Protein AF-0000000086681750 (afdb_homodimer)

InterPro domains:
  IPR045732 Protein of unknown function DUF6086 [PF19564] (15-152)

Foldseek 3Di:
DPPPPPDDDPPPPVFWAFEAAVVGTQFIHGNVVVVVLVVLLVVCCVVQVADCQWDDDDPRYTHGPLVRNLVSLLSLLLVQQQALAPVSNVSSQLSSLQSCSSNVSVVHDRVSLVDDHHHDPVRWDQDPVGTHHGHDSVVSPVSSVVVNVVTDD/DPPPPPDDPPCPPPFWAFEAAVVGTQFIHGNVVVVVLVVLLVVCCVVQVADQQWDDDDPRYTHGPLVRNLVSLLSLLLVQQQALAPVSNVSSQLSSLQSCSSNVSVVHDRVSLVDDHHHDPVRWDQDPVGTHHGHDSVVSPVSSVVVNVVTDD

Nearest PDB structures (foldseek):
  4wj0-assembly1_B  TM=3.803E-01  e=8.735E+00  Pyrococcus horikoshii OT3
  4wj0-assembly1_B  TM=3.806E-01  e=9.232E+00  Pyrococcus horikoshii OT3

Secondary structure (DSSP, 8-state):
--------SS---TTB-EEEETTEEEE--BHHHHHHHHHHHHHHHHHHT----BPPPBTTEEEB-HHHHHHHHHHHHHHHHT---HHHHHHHHHHHHHHHHHHHHTT---GGGTS-----GGG--EETTEEPPPP-HHHHHHHHHHHHHH---/--------SS---S-B-EEEETTEEEE--BHHHHHHHHHHHHHHHHHHT----BPPPBTTEEEB-HHHHHHHHHHHHHHHHT---HHHHHHHHHHHHHHHHHHHHTT---GGGTS-----GGG--EETTEEPPPP-HHHHHHHHHHHHHH---

Radius of gyration: 19.36 Å; Cα contacts (8 Å, |Δi|>4): 499; chains: 2; bounding box: 46×57×46 Å

Solvent-accessible surface area (backbone atoms only — not comparable to full-atom values): 16572 Å² total; per-residue (Å²): 130,85,74,62,85,77,64,72,86,62,85,66,55,100,55,54,27,36,35,23,47,88,89,48,70,51,30,45,38,45,45,70,49,44,51,44,51,53,36,38,42,63,31,48,25,69,80,70,72,43,64,60,29,67,46,76,73,54,94,53,27,29,46,39,43,60,72,46,27,41,52,32,46,26,46,48,46,38,51,38,32,14,21,20,30,63,62,56,36,39,60,43,45,34,53,50,20,49,46,47,39,40,37,46,70,70,72,46,81,52,67,47,70,76,49,82,70,54,79,37,78,89,32,64,31,74,47,98,91,34,70,43,68,54,41,51,59,66,60,46,50,53,48,16,54,56,40,48,73,68,48,47,107,130,84,74,62,86,77,62,73,83,63,85,66,57,96,58,56,28,36,36,22,46,88,88,46,70,52,31,45,39,46,44,70,51,43,51,43,52,54,35,37,43,63,30,48,25,69,80,70,72,44,64,60,29,69,46,77,72,54,94,53,29,29,47,38,44,61,70,45,28,41,52,33,48,26,46,48,46,37,51,35,30,14,21,21,31,62,62,55,37,40,60,42,45,36,54,50,19,50,46,48,39,40,36,45,70,69,71,46,82,53,66,46,70,78,50,82,69,55,79,38,79,90,33,63,34,75,45,98,89,34,72,42,67,55,40,52,58,67,59,46,48,52,48,15,55,57,40,47,72,67,48,47,104

Organism: NCBI:txid175570

Structure (mmCIF, N/CA/C/O backbone):
data_AF-0000000086681750-model_v1
#
loop_
_entity.id
_entity.type
_entity.pdbx_description
1 polymer 'Hedgehog/Intein (Hint) domain-containing protein'
#
loop_
_atom_site.group_PDB
_atom_site.id
_atom_site.type_symbol
_atom_site.label_atom_id
_atom_site.label_alt_id
_atom_site.label_comp_id
_atom_site.label_asym_id
_atom_site.label_entity_id
_atom_site.label_seq_id
_atom_site.pdbx_PDB_ins_code
_atom_site.Cartn_x
_atom_site.Cartn_y
_atom_site.Cartn_z
_atom_site.occupancy
_atom_site.B_iso_or_equiv
_atom_site.auth_seq_id
_atom_site.auth_comp_id
_atom_site.auth_asym_id
_atom_site.auth_atom_id
_atom_site.pdbx_PDB_model_num
ATOM 1 N N . MET A 1 1 ? -12.703 -21.578 -27.672 1 21.83 1 MET A N 1
ATOM 2 C CA . MET A 1 1 ? -13.625 -21.75 -26.562 1 21.83 1 MET A CA 1
ATOM 3 C C . MET A 1 1 ? -13.305 -20.781 -25.438 1 21.83 1 MET A C 1
ATOM 5 O O . MET A 1 1 ? -12.188 -20.75 -24.922 1 21.83 1 MET A O 1
ATOM 9 N N . LEU A 1 2 ? -13.969 -19.625 -25.422 1 29.92 2 LEU A N 1
ATOM 10 C CA . LEU A 1 2 ? -13.867 -18.469 -24.531 1 29.92 2 LEU A CA 1
ATOM 11 C C . LEU A 1 2 ? -14.086 -18.875 -23.078 1 29.92 2 LEU A C 1
ATOM 13 O O . LEU A 1 2 ? -15.195 -19.25 -22.688 1 29.92 2 LEU A O 1
ATOM 17 N N . ARG A 1 3 ? -13.172 -19.688 -22.625 1 34.38 3 ARG A N 1
ATOM 18 C CA . ARG A 1 3 ? -13.352 -20.203 -21.281 1 34.38 3 ARG A CA 1
ATOM 19 C C . ARG A 1 3 ? -13.641 -19.062 -20.297 1 34.38 3 ARG A C 1
ATOM 21 O O . ARG A 1 3 ? -12.773 -18.234 -20.031 1 34.38 3 ARG A O 1
ATOM 28 N N . ALA A 1 4 ? -14.852 -18.625 -20.312 1 36.16 4 ALA A N 1
ATOM 29 C CA . ALA A 1 4 ? -15.438 -17.75 -19.297 1 36.16 4 ALA A CA 1
ATOM 30 C C . ALA A 1 4 ? -15.023 -18.188 -17.891 1 36.16 4 ALA A C 1
ATOM 32 O O . ALA A 1 4 ? -14.852 -19.375 -17.625 1 36.16 4 ALA A O 1
ATOM 33 N N . CYS A 1 5 ? -14.125 -17.422 -17.312 1 40 5 CYS A N 1
ATOM 34 C CA . CYS A 1 5 ? -13.922 -17.625 -15.883 1 40 5 CYS A CA 1
ATOM 35 C C . CYS A 1 5 ? -15.211 -18.062 -15.195 1 40 5 CYS A C 1
ATOM 37 O O . CYS A 1 5 ? -16.047 -17.219 -14.859 1 40 5 CYS A O 1
ATOM 39 N N . LEU A 1 6 ? -15.93 -19.188 -15.68 1 38.62 6 LEU A N 1
ATOM 40 C CA . LEU A 1 6 ? -17.156 -19.719 -15.07 1 38.62 6 LEU A CA 1
ATOM 41 C C . LEU A 1 6 ? -16.969 -19.922 -13.57 1 38.62 6 LEU A C 1
ATOM 43 O O . LEU A 1 6 ? -16.25 -20.844 -13.148 1 38.62 6 LEU A O 1
ATOM 47 N N . HIS A 1 7 ? -16.688 -19 -12.781 1 38.44 7 HIS A N 1
ATOM 48 C CA . HIS A 1 7 ? -16.5 -19.094 -11.336 1 38.44 7 HIS A CA 1
ATOM 49 C C . HIS A 1 7 ? -17.766 -19.578 -10.648 1 38.44 7 HIS A C 1
ATOM 51 O O . HIS A 1 7 ? -18.875 -19.219 -11.047 1 38.44 7 HIS A O 1
ATOM 57 N N . PRO A 1 8 ? -17.734 -20.516 -9.727 1 36.25 8 PRO A N 1
ATOM 58 C CA . PRO A 1 8 ? -18.828 -20.938 -8.867 1 36.25 8 PRO A CA 1
ATOM 59 C C . PRO A 1 8 ? -19.609 -19.766 -8.266 1 36.25 8 PRO A C 1
ATOM 61 O O . PRO A 1 8 ? -19.141 -18.625 -8.328 1 36.25 8 PRO A O 1
ATOM 64 N N . SER A 1 9 ? -20.672 -20.094 -7.207 1 34.91 9 SER A N 1
ATOM 65 C CA . SER A 1 9 ? -21.844 -19.438 -6.648 1 34.91 9 SER A CA 1
ATOM 66 C C . SER A 1 9 ? -21.469 -18.109 -5.988 1 34.91 9 SER A C 1
ATOM 68 O O . SER A 1 9 ? -22.234 -17.562 -5.207 1 34.91 9 SER A O 1
ATOM 70 N N . VAL A 1 10 ? -20.234 -17.812 -5.637 1 38.94 10 VAL A N 1
ATOM 71 C CA . VAL A 1 10 ? -20.25 -16.453 -5.113 1 38.94 10 VAL A CA 1
ATOM 72 C C . VAL A 1 10 ? -20.891 -15.516 -6.137 1 38.94 10 VAL A C 1
ATOM 74 O O . VAL A 1 10 ? -20.641 -15.625 -7.34 1 38.94 10 VAL A O 1
ATOM 77 N N . ILE A 1 11 ? -22 -14.898 -5.875 1 38.84 11 ILE A N 1
ATOM 78 C CA . ILE A 1 11 ? -22.719 -13.984 -6.754 1 38.84 11 ILE A CA 1
ATOM 79 C C . ILE A 1 11 ? -21.719 -13.242 -7.645 1 38.84 11 ILE A C 1
ATOM 81 O O . ILE A 1 11 ? -21.031 -12.328 -7.191 1 38.84 11 ILE A O 1
ATOM 85 N N . MET A 1 12 ? -20.844 -13.93 -8.336 1 41.44 12 MET A N 1
ATOM 86 C CA . MET A 1 12 ? -19.938 -13.344 -9.32 1 41.44 12 MET A CA 1
ATOM 87 C C . MET A 1 12 ? -20.688 -12.391 -10.242 1 41.44 12 MET A C 1
ATOM 89 O O . MET A 1 12 ? -21.312 -12.812 -11.219 1 41.44 12 MET A O 1
ATOM 93 N N . GLY A 1 13 ? -21.641 -11.766 -9.82 1 38.75 13 GLY A N 1
ATOM 94 C CA . GLY A 1 13 ? -22.172 -10.859 -10.828 1 38.75 13 GLY A CA 1
ATOM 95 C C . GLY A 1 13 ? -21.109 -10.359 -11.797 1 38.75 13 GLY A C 1
ATOM 96 O O . GLY A 1 13 ? -19.922 -10.617 -11.617 1 38.75 13 GLY A O 1
ATOM 97 N N . SER A 1 14 ? -21.391 -9.922 -13.062 1 50.12 14 SER A N 1
ATOM 98 C CA . SER A 1 14 ? -20.766 -9.258 -14.195 1 50.12 14 SER A CA 1
ATOM 99 C C . SER A 1 14 ? -19.531 -8.477 -13.766 1 50.12 14 SER A C 1
ATOM 101 O O . SER A 1 14 ? -18.797 -7.945 -14.609 1 50.12 14 SER A O 1
ATOM 103 N N . MET A 1 15 ? -19.078 -8.414 -12.383 1 65.44 15 MET A N 1
ATOM 104 C CA . MET A 1 15 ? -18.203 -7.324 -11.953 1 65.44 15 MET A CA 1
ATOM 105 C C . MET A 1 15 ? -16.891 -7.859 -11.398 1 65.44 15 MET A C 1
ATOM 107 O O . MET A 1 15 ? -16.203 -7.172 -10.641 1 65.44 15 MET A O 1
ATOM 111 N N . SER A 1 16 ? -16.469 -9.141 -11.875 1 84.62 16 SER A N 1
ATOM 112 C CA . SER A 1 16 ? -15.219 -9.672 -11.328 1 84.62 16 SER A CA 1
ATOM 113 C C . SER A 1 16 ? -14.133 -9.734 -12.391 1 84.62 16 SER A C 1
ATOM 115 O O . SER A 1 16 ? -14.43 -9.75 -13.586 1 84.62 16 SER A O 1
ATOM 117 N N . GLN A 1 17 ? -12.898 -9.617 -12.023 1 93.25 17 GLN A N 1
ATOM 118 C CA . GLN A 1 17 ? -11.711 -9.742 -12.859 1 93.25 17 GLN A CA 1
ATOM 119 C C . GLN A 1 17 ? -10.969 -11.047 -12.562 1 93.25 17 GLN A C 1
ATOM 121 O O . GLN A 1 17 ? -11.266 -11.727 -11.578 1 93.25 17 GLN A O 1
ATOM 126 N N . CYS A 1 18 ? -10.125 -11.43 -13.523 1 95.69 18 CYS A N 1
ATOM 127 C CA . CYS A 1 18 ? -9.391 -12.68 -13.367 1 95.69 18 CYS A CA 1
ATOM 128 C C . CYS A 1 18 ? -7.895 -12.461 -13.586 1 95.69 18 CYS A C 1
ATOM 130 O O . CYS A 1 18 ? -7.488 -11.891 -14.602 1 95.69 18 CYS A O 1
ATOM 132 N N . PHE A 1 19 ? -7.152 -12.828 -12.609 1 97.69 19 PHE A N 1
ATOM 133 C CA . PHE A 1 19 ? -5.711 -12.953 -12.781 1 97.69 19 PHE A CA 1
ATOM 134 C C . PHE A 1 19 ? -5.316 -14.398 -13.031 1 97.69 19 PHE A C 1
ATOM 136 O O . PHE A 1 19 ? -5.652 -15.289 -12.242 1 97.69 19 PHE A O 1
ATOM 143 N N . GLN A 1 20 ? -4.531 -14.594 -14.125 1 97.69 20 GLN A N 1
ATOM 144 C CA . GLN A 1 20 ? -4.289 -15.992 -14.477 1 97.69 20 GLN A CA 1
ATOM 145 C C . GLN A 1 20 ? -2.939 -16.156 -15.164 1 97.69 20 GLN A C 1
ATOM 147 O O . GLN A 1 20 ? -2.359 -15.195 -15.656 1 97.69 20 GLN A O 1
ATOM 152 N N . VAL A 1 21 ? -2.449 -17.391 -15.125 1 97.62 21 VAL A N 1
ATOM 153 C CA . VAL A 1 21 ? -1.327 -17.891 -15.906 1 97.62 21 VAL A CA 1
ATOM 154 C C . VAL A 1 21 ? -1.8 -19.016 -16.828 1 97.62 21 VAL A C 1
ATOM 156 O O . VAL A 1 21 ? -1.911 -20.172 -16.391 1 97.62 21 VAL A O 1
ATOM 159 N N . GLY A 1 22 ? -1.955 -18.609 -18.125 1 95.06 22 GLY A N 1
ATOM 160 C CA . GLY A 1 22 ? -2.609 -19.594 -18.969 1 95.06 22 GLY A CA 1
ATOM 161 C C . GLY A 1 22 ? -3.955 -20.031 -18.438 1 95.06 22 GLY A C 1
ATOM 162 O O . GLY A 1 22 ? -4.84 -19.203 -18.203 1 95.06 22 GLY A O 1
ATOM 163 N N . ASP A 1 23 ? -4.113 -21.266 -18.109 1 93.81 23 ASP A N 1
ATOM 164 C CA . ASP A 1 23 ? -5.383 -21.812 -17.656 1 93.81 23 ASP A CA 1
ATOM 165 C C . ASP A 1 23 ? -5.465 -21.828 -16.141 1 93.81 23 ASP A C 1
ATOM 167 O O . ASP A 1 23 ? -6.523 -22.109 -15.562 1 93.81 23 ASP A O 1
ATOM 171 N N . LEU A 1 24 ? -4.387 -21.484 -15.492 1 96.38 24 LEU A N 1
ATOM 172 C CA . LEU A 1 24 ? -4.359 -21.484 -14.031 1 96.38 24 LEU A CA 1
ATOM 173 C C . LEU A 1 24 ? -4.848 -20.141 -13.484 1 96.38 24 LEU A C 1
ATOM 175 O O . LEU A 1 24 ? -4.191 -19.109 -13.672 1 96.38 24 LEU A O 1
ATOM 179 N N . VAL A 1 25 ? -5.965 -20.141 -12.828 1 96.5 25 VAL A N 1
ATOM 180 C CA . VAL A 1 25 ? -6.508 -18.938 -12.211 1 96.5 25 VAL A CA 1
ATOM 181 C C . VAL A 1 25 ? -5.855 -18.719 -10.852 1 96.5 25 VAL A C 1
ATOM 183 O O . VAL A 1 25 ? -5.816 -19.625 -10.016 1 96.5 25 VAL A O 1
ATOM 186 N N . LEU A 1 26 ? -5.406 -17.531 -10.664 1 97.38 26 LEU A N 1
ATOM 187 C CA . LEU A 1 26 ? -4.719 -17.203 -9.422 1 97.38 26 LEU A CA 1
ATOM 188 C C . LEU A 1 26 ? -5.645 -16.453 -8.469 1 97.38 26 LEU A C 1
ATOM 190 O O . LEU A 1 26 ? -5.516 -16.578 -7.246 1 97.38 26 LEU A O 1
ATOM 194 N N . TRP A 1 27 ? -6.508 -15.672 -9.031 1 96 27 TRP A N 1
ATOM 195 C CA . TRP A 1 27 ? -7.277 -14.766 -8.188 1 96 27 TRP A CA 1
ATOM 196 C C . TRP A 1 27 ? -8.453 -14.172 -8.953 1 96 27 TRP A C 1
ATOM 198 O O . TRP A 1 27 ? -8.312 -13.797 -10.125 1 96 27 TRP A O 1
ATOM 208 N N . HIS A 1 28 ? -9.594 -14.117 -8.336 1 93.94 28 HIS A N 1
ATOM 209 C CA . HIS A 1 28 ? -10.789 -13.477 -8.875 1 93.94 28 HIS A CA 1
ATOM 210 C C . HIS A 1 28 ? -11.258 -12.328 -7.984 1 93.94 28 HIS A C 1
ATOM 212 O O . HIS A 1 28 ? -12.203 -12.477 -7.215 1 93.94 28 HIS A O 1
ATOM 218 N N . PRO A 1 29 ? -10.703 -11.227 -8.125 1 92.44 29 PRO A N 1
ATOM 219 C CA . PRO A 1 29 ? -11.172 -10.07 -7.359 1 92.44 29 PRO A CA 1
ATOM 220 C C . PRO A 1 29 ? -12.305 -9.32 -8.055 1 92.44 29 PRO A C 1
ATOM 222 O O . PRO A 1 29 ? -12.578 -9.555 -9.234 1 92.44 29 PRO A O 1
ATOM 225 N N . THR A 1 30 ? -12.969 -8.445 -7.223 1 89.38 30 THR A N 1
ATOM 226 C CA . THR A 1 30 ? -13.836 -7.457 -7.852 1 89.38 30 THR A CA 1
ATOM 227 C C . THR A 1 30 ? -13.031 -6.52 -8.742 1 89.38 30 THR A C 1
ATOM 229 O O . THR A 1 30 ? -11.82 -6.395 -8.586 1 89.38 30 THR A O 1
ATOM 232 N N . SER A 1 31 ? -13.68 -5.832 -9.727 1 90.81 31 SER A N 1
ATOM 233 C CA . SER A 1 31 ? -13.008 -4.93 -10.648 1 90.81 31 SER A CA 1
ATOM 234 C C . SER A 1 31 ? -12.258 -3.828 -9.906 1 90.81 31 SER A C 1
ATOM 236 O O . SER A 1 31 ? -11.125 -3.486 -10.258 1 90.81 31 SER A O 1
ATOM 238 N N . ARG A 1 32 ? -12.859 -3.314 -8.875 1 89.88 32 ARG A N 1
ATOM 239 C CA . ARG A 1 32 ? -12.25 -2.23 -8.102 1 89.88 32 ARG A CA 1
ATOM 240 C C . ARG A 1 32 ? -10.953 -2.684 -7.449 1 89.88 32 ARG A C 1
ATOM 242 O O . ARG A 1 32 ? -9.945 -1.98 -7.512 1 89.88 32 ARG A O 1
ATOM 249 N N . VAL A 1 33 ? -10.992 -3.842 -6.887 1 93.88 33 VAL A N 1
ATOM 250 C CA . VAL A 1 33 ? -9.828 -4.371 -6.195 1 93.88 33 VAL A CA 1
ATOM 251 C C . VAL A 1 33 ? -8.75 -4.75 -7.211 1 93.88 33 VAL A C 1
ATOM 253 O O . VAL A 1 33 ? -7.562 -4.48 -7 1 93.88 33 VAL A O 1
ATOM 256 N N . ALA A 1 34 ? -9.164 -5.316 -8.312 1 95.06 34 ALA A N 1
ATOM 257 C CA . ALA A 1 34 ? -8.227 -5.688 -9.367 1 95.06 34 ALA A CA 1
ATOM 258 C C . ALA A 1 34 ? -7.5 -4.457 -9.914 1 95.06 34 ALA A C 1
ATOM 260 O O . ALA A 1 34 ? -6.273 -4.461 -10.047 1 95.06 34 ALA A O 1
ATOM 261 N N . GLU A 1 35 ? -8.242 -3.465 -10.195 1 95.31 35 GLU A N 1
ATOM 262 C CA . GLU A 1 35 ? -7.672 -2.238 -10.742 1 95.31 35 GLU A CA 1
ATOM 263 C C . GLU A 1 35 ? -6.711 -1.584 -9.758 1 95.31 35 GLU A C 1
ATOM 265 O O . GLU A 1 35 ? -5.641 -1.113 -10.141 1 95.31 35 GLU A O 1
ATOM 270 N N . LEU A 1 36 ? -7.117 -1.518 -8.516 1 96.19 36 LEU A N 1
ATOM 271 C CA . LEU A 1 36 ? -6.23 -0.97 -7.496 1 96.19 36 LEU A CA 1
ATOM 272 C C . LEU A 1 36 ? -4.934 -1.767 -7.418 1 96.19 36 LEU A C 1
ATOM 274 O O . LEU A 1 36 ? -3.85 -1.188 -7.305 1 96.19 36 LEU A O 1
ATOM 278 N N . PHE A 1 37 ? -5.043 -3.117 -7.469 1 97.81 37 PHE A N 1
ATOM 279 C CA . PHE A 1 37 ? -3.863 -3.971 -7.406 1 97.81 37 PHE A CA 1
ATOM 280 C C . PHE A 1 37 ? -2.92 -3.68 -8.562 1 97.81 37 PHE A C 1
ATOM 282 O O . PHE A 1 37 ? -1.712 -3.539 -8.367 1 97.81 37 PHE A O 1
ATOM 289 N N . VAL A 1 38 ? -3.441 -3.516 -9.734 1 98.12 38 VAL A N 1
ATOM 290 C CA . VAL A 1 38 ? -2.633 -3.295 -10.93 1 98.12 38 VAL A CA 1
ATOM 291 C C . VAL A 1 38 ? -2 -1.907 -10.875 1 98.12 38 VAL A C 1
ATOM 293 O O . VAL A 1 38 ? -0.798 -1.757 -11.109 1 98.12 38 VAL A O 1
ATOM 296 N N . ARG A 1 39 ? -2.748 -0.891 -10.508 1 97.38 39 ARG A N 1
ATOM 297 C CA . ARG A 1 39 ? -2.186 0.452 -10.398 1 97.38 39 ARG A CA 1
ATOM 298 C C . ARG A 1 39 ? -1.101 0.509 -9.336 1 97.38 39 ARG A C 1
ATOM 300 O O . ARG A 1 39 ? -0.073 1.165 -9.516 1 97.38 39 ARG A O 1
ATOM 307 N N . THR A 1 40 ? -1.355 -0.178 -8.273 1 97.88 40 THR A N 1
ATOM 308 C CA . THR A 1 40 ? -0.375 -0.205 -7.191 1 97.88 40 THR A CA 1
ATOM 309 C C . THR A 1 40 ? 0.906 -0.901 -7.641 1 97.88 40 THR A C 1
ATOM 311 O O . THR A 1 40 ? 2.01 -0.453 -7.32 1 97.88 40 THR A O 1
ATOM 314 N N . SER A 1 41 ? 0.745 -1.975 -8.375 1 98.19 41 SER A N 1
ATOM 315 C CA . SER A 1 41 ? 1.925 -2.67 -8.883 1 98.19 41 SER A CA 1
ATOM 316 C C . SER A 1 41 ? 2.789 -1.745 -9.734 1 98.19 41 SER A C 1
ATOM 318 O O . SER A 1 41 ? 4.016 -1.737 -9.602 1 98.19 41 SER A O 1
ATOM 320 N N . GLU A 1 42 ? 2.184 -1 -10.531 1 97.44 42 GLU A N 1
ATOM 321 C CA . GLU A 1 42 ? 2.904 -0.072 -11.398 1 97.44 42 GLU A CA 1
ATOM 322 C C . GLU A 1 42 ? 3.588 1.023 -10.586 1 97.44 42 GLU A C 1
ATOM 324 O O . GLU A 1 42 ? 4.68 1.475 -10.93 1 97.44 42 GLU A O 1
ATOM 329 N N . ALA A 1 43 ? 2.936 1.4 -9.57 1 96.88 43 ALA A N 1
ATOM 330 C CA . ALA A 1 43 ? 3.49 2.438 -8.703 1 96.88 43 ALA A CA 1
ATOM 331 C C . ALA A 1 43 ? 4.711 1.924 -7.945 1 96.88 43 ALA A C 1
ATOM 333 O O . ALA A 1 43 ? 5.648 2.682 -7.676 1 96.88 43 ALA A O 1
ATOM 334 N N . ILE A 1 44 ? 4.742 0.632 -7.648 1 97.94 44 ILE A N 1
ATOM 335 C CA . ILE A 1 44 ? 5.766 0.057 -6.781 1 97.94 44 ILE A CA 1
ATOM 336 C C . ILE A 1 44 ? 6.926 -0.461 -7.629 1 97.94 44 ILE A C 1
ATOM 338 O O . ILE A 1 44 ? 8.062 -0.54 -7.152 1 97.94 44 ILE A O 1
ATOM 342 N N . ALA A 1 45 ? 6.688 -0.732 -8.875 1 98 45 ALA A N 1
ATOM 343 C CA . ALA A 1 45 ? 7.652 -1.395 -9.75 1 98 45 ALA A CA 1
ATOM 344 C C . ALA A 1 45 ? 8.969 -0.619 -9.805 1 98 45 ALA A C 1
ATOM 346 O O . ALA A 1 45 ? 10.047 -1.205 -9.688 1 98 45 ALA A O 1
ATOM 347 N N . PRO A 1 46 ? 8.922 0.671 -9.836 1 95.62 46 PRO A N 1
ATOM 348 C CA . PRO A 1 46 ? 10.188 1.415 -9.906 1 95.62 46 PRO A CA 1
ATOM 349 C C . PRO A 1 46 ? 11.031 1.261 -8.641 1 95.62 46 PRO A C 1
ATOM 351 O O . PRO A 1 46 ? 12.242 1.485 -8.68 1 95.62 46 PRO A O 1
ATOM 354 N N . THR A 1 47 ? 10.438 0.909 -7.512 1 93.44 47 THR A N 1
ATOM 355 C CA . THR A 1 47 ? 11.156 0.749 -6.254 1 93.44 47 THR A CA 1
ATOM 356 C C . THR A 1 47 ? 12.195 -0.363 -6.367 1 93.44 47 THR A C 1
ATOM 358 O O . THR A 1 47 ? 13.234 -0.316 -5.703 1 93.44 47 THR A O 1
ATOM 361 N N . VAL A 1 48 ? 11.961 -1.347 -7.254 1 95.25 48 VAL A N 1
ATOM 362 C CA . VAL A 1 48 ? 12.875 -2.48 -7.371 1 95.25 48 VAL A CA 1
ATOM 363 C C . VAL A 1 48 ? 13.438 -2.543 -8.789 1 95.25 48 VAL A C 1
ATOM 365 O O . VAL A 1 48 ? 14.305 -3.375 -9.078 1 95.25 48 VAL A O 1
ATOM 368 N N . GLY A 1 49 ? 12.961 -1.708 -9.727 1 96.44 49 GLY A N 1
ATOM 369 C CA . GLY A 1 49 ? 13.484 -1.604 -11.078 1 96.44 49 GLY A CA 1
ATOM 370 C C . GLY A 1 49 ? 13.164 -2.814 -11.938 1 96.44 49 GLY A C 1
ATOM 371 O O . GLY A 1 49 ? 13.977 -3.219 -12.773 1 96.44 49 GLY A O 1
ATOM 372 N N . LEU A 1 50 ? 12.133 -3.541 -11.688 1 97.62 50 LEU A N 1
ATOM 373 C CA . LEU A 1 50 ? 11.719 -4.727 -12.43 1 97.62 50 LEU A CA 1
ATOM 374 C C . LEU A 1 50 ? 10.305 -4.562 -12.977 1 97.62 50 LEU A C 1
ATOM 376 O O . LEU A 1 50 ? 9.477 -3.871 -12.375 1 97.62 50 LEU A O 1
ATOM 380 N N . PRO A 1 51 ? 10.008 -5.184 -14.125 1 98.06 51 PRO A N 1
ATOM 381 C CA . PRO A 1 51 ? 8.617 -5.188 -14.602 1 98.06 51 PRO A CA 1
ATOM 382 C C . PRO A 1 51 ? 7.688 -5.996 -13.703 1 98.06 51 PRO A C 1
ATOM 384 O O . PRO A 1 51 ? 8.141 -6.887 -12.984 1 98.06 51 PRO A O 1
ATOM 387 N N . THR A 1 52 ? 6.41 -5.688 -13.727 1 98.5 52 THR A N 1
ATOM 388 C CA . THR A 1 52 ? 5.445 -6.312 -12.828 1 98.5 52 THR A CA 1
ATOM 389 C C . THR A 1 52 ? 5.105 -7.727 -13.289 1 98.5 52 THR A C 1
ATOM 391 O O . THR A 1 52 ? 4.734 -8.578 -12.484 1 98.5 52 THR A O 1
ATOM 394 N N . GLY A 1 53 ? 5.129 -7.965 -14.602 1 98.56 53 GLY A N 1
ATOM 395 C CA . GLY A 1 53 ? 4.707 -9.234 -15.18 1 98.56 53 GLY A CA 1
ATOM 396 C C . GLY A 1 53 ? 3.207 -9.336 -15.359 1 98.56 53 GLY A C 1
ATOM 397 O O . GLY A 1 53 ? 2.689 -10.398 -15.695 1 98.56 53 GLY A O 1
ATOM 398 N N . ILE A 1 54 ? 2.432 -8.258 -15.086 1 98.38 54 ILE A N 1
ATOM 399 C CA . ILE A 1 54 ? 0.988 -8.203 -15.281 1 98.38 54 ILE A CA 1
ATOM 400 C C . ILE A 1 54 ? 0.674 -7.57 -16.641 1 98.38 54 ILE A C 1
ATOM 402 O O . ILE A 1 54 ? 0.965 -6.391 -16.859 1 98.38 54 ILE A O 1
ATOM 406 N N . ALA A 1 55 ? 0.12 -8.305 -17.547 1 97 55 ALA A N 1
ATOM 407 C CA . ALA A 1 55 ? -0.213 -7.801 -18.875 1 97 55 ALA A CA 1
ATOM 408 C C . ALA A 1 55 ? -1.456 -6.918 -18.828 1 97 55 ALA A C 1
ATOM 410 O O . ALA A 1 55 ? -2.234 -6.98 -17.875 1 97 55 ALA A O 1
ATOM 411 N N . PRO A 1 56 ? -1.632 -6.07 -19.828 1 95.25 56 PRO A N 1
ATOM 412 C CA . PRO A 1 56 ? -2.873 -5.297 -19.906 1 95.25 56 PRO A CA 1
ATOM 413 C C . PRO A 1 56 ? -4.121 -6.18 -19.922 1 95.25 56 PRO A C 1
ATOM 415 O O . PRO A 1 56 ? -4.09 -7.285 -20.453 1 95.25 56 PRO A O 1
ATOM 418 N N . VAL A 1 57 ? -5.16 -5.672 -19.391 1 94.06 57 VAL A N 1
ATOM 419 C CA . VAL A 1 57 ? -6.402 -6.426 -19.234 1 94.06 57 VAL A CA 1
ATOM 420 C C . VAL A 1 57 ? -7.039 -6.645 -20.609 1 94.06 57 VAL A C 1
ATOM 422 O O . VAL A 1 57 ? -7.055 -5.742 -21.453 1 94.06 57 VAL A O 1
ATOM 425 N N . VAL A 1 58 ? -7.52 -7.832 -20.875 1 92.62 58 VAL A N 1
ATOM 426 C CA . VAL A 1 58 ? -8.328 -8.203 -22.031 1 92.62 58 VAL A CA 1
ATOM 427 C C . VAL A 1 58 ? -9.539 -9.008 -21.578 1 92.62 58 VAL A C 1
ATOM 429 O O . VAL A 1 58 ? -9.406 -10.102 -21.031 1 92.62 58 VAL A O 1
ATOM 432 N N . ALA A 1 59 ? -10.742 -8.398 -21.781 1 91.06 59 ALA A N 1
ATOM 433 C CA . ALA A 1 59 ? -11.984 -9.078 -21.438 1 91.06 59 ALA A CA 1
ATOM 434 C C . ALA A 1 59 ? -11.992 -9.484 -19.953 1 91.06 59 ALA A C 1
ATOM 436 O O . ALA A 1 59 ? -12.219 -10.648 -19.625 1 91.06 59 ALA A O 1
ATOM 437 N N . ASP A 1 60 ? -11.547 -8.633 -19.062 1 92 60 ASP A N 1
ATOM 438 C CA . ASP A 1 60 ? -11.586 -8.789 -17.609 1 92 60 ASP A CA 1
ATOM 439 C C . ASP A 1 60 ? -10.531 -9.789 -17.141 1 92 60 ASP A C 1
ATOM 441 O O . ASP A 1 60 ? -10.625 -10.328 -16.047 1 92 60 ASP A O 1
ATOM 445 N N . GLU A 1 61 ? -9.57 -10.023 -18.031 1 95.19 61 GLU A N 1
ATOM 446 C CA . GLU A 1 61 ? -8.539 -11 -17.672 1 95.19 61 GLU A CA 1
ATOM 447 C C . GLU A 1 61 ? -7.148 -10.375 -17.703 1 95.19 61 GLU A C 1
ATOM 449 O O . GLU A 1 61 ? -6.785 -9.695 -18.672 1 95.19 61 GLU A O 1
ATOM 454 N N . TYR A 1 62 ? -6.484 -10.539 -16.625 1 97.44 62 TYR A N 1
ATOM 455 C CA . TYR A 1 62 ? -5.078 -10.164 -16.516 1 97.44 62 TYR A CA 1
ATOM 456 C C . TYR A 1 62 ? -4.176 -11.383 -16.656 1 97.44 62 TYR A C 1
ATOM 458 O O . TYR A 1 62 ? -4.125 -12.227 -15.758 1 97.44 62 TYR A O 1
ATOM 466 N N . GLU A 1 63 ? -3.502 -11.43 -17.812 1 98 63 GLU A N 1
ATOM 467 C CA . GLU A 1 63 ? -2.516 -12.5 -17.969 1 98 63 GLU A CA 1
ATOM 468 C C . GLU A 1 63 ? -1.22 -12.164 -17.234 1 98 63 GLU A C 1
ATOM 470 O O . GLU A 1 63 ? -0.704 -11.055 -17.344 1 98 63 GLU A O 1
ATOM 475 N N . ILE A 1 64 ? -0.707 -13.172 -16.5 1 98.25 64 ILE A N 1
ATOM 476 C CA . ILE A 1 64 ? 0.51 -13 -15.703 1 98.25 64 ILE A CA 1
ATOM 477 C C . ILE A 1 64 ? 1.659 -13.766 -16.359 1 98.25 64 ILE A C 1
ATOM 479 O O . ILE A 1 64 ? 1.546 -14.961 -16.625 1 98.25 64 ILE A O 1
ATOM 483 N N . ASP A 1 65 ? 2.686 -13.039 -16.688 1 98.44 65 ASP A N 1
ATOM 484 C CA . ASP A 1 65 ? 3.953 -13.711 -16.953 1 98.44 65 ASP A CA 1
ATOM 485 C C . ASP A 1 65 ? 4.602 -14.188 -15.648 1 98.44 65 ASP A C 1
ATOM 487 O O . ASP A 1 65 ? 5.16 -13.383 -14.898 1 98.44 65 ASP A O 1
ATOM 491 N N . LEU A 1 66 ? 4.512 -15.414 -15.445 1 97.94 66 LEU A N 1
ATOM 492 C CA . LEU A 1 66 ? 4.809 -15.977 -14.125 1 97.94 66 LEU A CA 1
ATOM 493 C C . LEU A 1 66 ? 6.27 -15.742 -13.758 1 97.94 66 LEU A C 1
ATOM 495 O O . LEU A 1 66 ? 6.582 -15.398 -12.617 1 97.94 66 LEU A O 1
ATOM 499 N N . ASP A 1 67 ? 7.191 -15.945 -14.648 1 97.81 67 ASP A N 1
ATOM 500 C CA . ASP A 1 67 ? 8.609 -15.742 -14.352 1 97.81 67 ASP A CA 1
ATOM 501 C C . ASP A 1 67 ? 8.883 -14.289 -13.953 1 97.81 67 ASP A C 1
ATOM 503 O O . ASP A 1 67 ? 9.539 -14.031 -12.945 1 97.81 67 ASP A O 1
ATOM 507 N N . THR A 1 68 ? 8.391 -13.414 -14.727 1 98.31 68 THR A N 1
ATOM 508 C CA . THR A 1 68 ? 8.586 -11.984 -14.477 1 98.31 68 THR A CA 1
ATOM 509 C C . THR A 1 68 ? 7.934 -11.578 -13.156 1 98.31 68 THR A C 1
ATOM 511 O O . THR A 1 68 ? 8.539 -10.867 -12.352 1 98.31 68 THR A O 1
ATOM 514 N N . PHE A 1 69 ? 6.738 -12.062 -12.969 1 98.5 69 PHE A N 1
ATOM 515 C CA . PHE A 1 69 ? 5.988 -11.703 -11.766 1 98.5 69 PHE A CA 1
ATOM 516 C C . PHE A 1 69 ? 6.672 -12.25 -10.516 1 98.5 69 PHE A C 1
ATOM 518 O O . PHE A 1 69 ? 6.73 -11.578 -9.492 1 98.5 69 PHE A O 1
ATOM 525 N N . THR A 1 70 ? 7.18 -13.445 -10.57 1 98 70 THR A N 1
ATOM 526 C CA . THR A 1 70 ? 7.875 -14.062 -9.445 1 98 70 THR A CA 1
ATOM 527 C C . THR A 1 70 ? 9.148 -13.289 -9.102 1 98 70 THR A C 1
ATOM 529 O O . THR A 1 70 ? 9.43 -13.039 -7.926 1 98 70 THR A O 1
ATOM 532 N N . ALA A 1 71 ? 9.891 -12.883 -10.086 1 97.94 71 ALA A N 1
ATOM 533 C CA . ALA A 1 71 ? 11.086 -12.078 -9.859 1 97.94 71 ALA A CA 1
ATOM 534 C C . ALA A 1 71 ? 10.734 -10.75 -9.203 1 97.94 71 ALA A C 1
ATOM 536 O O . ALA A 1 71 ? 11.438 -10.289 -8.305 1 97.94 71 ALA A O 1
ATOM 537 N N . PHE A 1 72 ? 9.688 -10.172 -9.711 1 98.31 72 PHE A N 1
ATOM 538 C CA . PHE A 1 72 ? 9.18 -8.922 -9.164 1 98.31 72 PHE A CA 1
ATOM 539 C C . PHE A 1 72 ? 8.812 -9.078 -7.695 1 98.31 72 PHE A C 1
ATOM 541 O O . PHE A 1 72 ? 9.258 -8.297 -6.848 1 98.31 72 PHE A O 1
ATOM 548 N N . ALA A 1 73 ? 8.023 -10.109 -7.359 1 98 73 ALA A N 1
ATOM 549 C CA . ALA A 1 73 ? 7.602 -10.375 -5.984 1 98 73 ALA A CA 1
ATOM 550 C C . ALA A 1 73 ? 8.805 -10.648 -5.086 1 98 73 ALA A C 1
ATOM 552 O O . ALA A 1 73 ? 8.867 -10.156 -3.957 1 98 73 ALA A O 1
ATOM 553 N N . ASP A 1 74 ? 9.742 -11.375 -5.59 1 97.5 74 ASP A N 1
ATOM 554 C CA . ASP A 1 74 ? 10.945 -11.711 -4.832 1 97.5 74 ASP A CA 1
ATOM 555 C C . ASP A 1 74 ? 11.742 -10.453 -4.484 1 97.5 74 ASP A C 1
ATOM 557 O O . ASP A 1 74 ? 12.203 -10.305 -3.354 1 97.5 74 ASP A O 1
ATOM 561 N N . ALA A 1 75 ? 11.883 -9.633 -5.441 1 97.06 75 ALA A N 1
ATOM 562 C CA . ALA A 1 75 ? 12.602 -8.383 -5.227 1 97.06 75 ALA A CA 1
ATOM 563 C C . ALA A 1 75 ? 11.891 -7.508 -4.199 1 97.06 75 ALA A C 1
ATOM 565 O O . ALA A 1 75 ? 12.539 -6.848 -3.383 1 97.06 75 ALA A O 1
ATOM 566 N N . LEU A 1 76 ? 10.57 -7.48 -4.242 1 97.38 76 LEU A N 1
ATOM 567 C CA . LEU A 1 76 ? 9.797 -6.699 -3.279 1 97.38 76 LEU A CA 1
ATOM 568 C C . LEU A 1 76 ? 9.984 -7.246 -1.867 1 97.38 76 LEU A C 1
ATOM 570 O O . LEU A 1 76 ? 10.141 -6.473 -0.916 1 97.38 76 LEU A O 1
ATOM 574 N N . VAL A 1 77 ? 9.961 -8.57 -1.749 1 96.75 77 VAL A N 1
ATOM 575 C CA . VAL A 1 77 ? 10.172 -9.195 -0.445 1 96.75 77 VAL A CA 1
ATOM 576 C C . VAL A 1 77 ? 11.562 -8.859 0.074 1 96.75 77 VAL A C 1
ATOM 578 O O . VAL A 1 77 ? 11.727 -8.5 1.243 1 96.75 77 VAL A O 1
ATOM 581 N N . HIS A 1 78 ? 12.484 -8.93 -0.788 1 94.81 78 HIS A N 1
ATOM 582 C CA . HIS A 1 78 ? 13.844 -8.586 -0.403 1 94.81 78 HIS A CA 1
ATOM 583 C C . HIS A 1 78 ? 13.93 -7.141 0.082 1 94.81 78 HIS A C 1
ATOM 585 O O . HIS A 1 78 ? 14.547 -6.863 1.115 1 94.81 78 HIS A O 1
ATOM 591 N N . ARG A 1 79 ? 13.336 -6.27 -0.703 1 93.5 79 ARG A N 1
ATOM 592 C CA . ARG A 1 79 ? 13.344 -4.859 -0.338 1 93.5 79 ARG A CA 1
ATOM 593 C C . ARG A 1 79 ? 12.648 -4.637 1.003 1 93.5 79 ARG A C 1
ATOM 595 O O . ARG A 1 79 ? 13.148 -3.896 1.852 1 93.5 79 ARG A O 1
ATOM 602 N N . TYR A 1 80 ? 11.531 -5.23 1.185 1 94.62 80 TYR A N 1
ATOM 603 C CA . TYR A 1 80 ? 10.781 -5.145 2.432 1 94.62 80 TYR A CA 1
ATOM 604 C C . TYR A 1 80 ? 11.617 -5.633 3.607 1 94.62 80 TYR A C 1
ATOM 606 O O . TYR A 1 80 ? 11.688 -4.969 4.645 1 94.62 80 TYR A O 1
ATOM 614 N N . LEU A 1 81 ? 12.289 -6.715 3.459 1 94 81 LEU A N 1
ATOM 615 C CA . LEU A 1 81 ? 12.992 -7.359 4.562 1 94 81 LEU A CA 1
ATOM 616 C C . LEU A 1 81 ? 14.328 -6.68 4.836 1 94 81 LEU A C 1
ATOM 618 O O . LEU A 1 81 ? 14.859 -6.762 5.941 1 94 81 LEU A O 1
ATOM 622 N N . SER A 1 82 ? 14.836 -6.004 3.848 1 89.75 82 SER A N 1
ATOM 623 C CA . SER A 1 82 ? 16.156 -5.391 3.994 1 89.75 82 SER A CA 1
ATOM 624 C C . SER A 1 82 ? 16.031 -3.926 4.41 1 89.75 82 SER A C 1
ATOM 626 O O . SER A 1 82 ? 17.047 -3.219 4.496 1 89.75 82 SER A O 1
ATOM 628 N N . SER A 1 83 ? 14.891 -3.432 4.574 1 86.38 83 SER A N 1
ATOM 629 C CA . SER A 1 83 ? 14.703 -2.025 4.914 1 86.38 83 SER A CA 1
ATOM 630 C C . SER A 1 83 ? 14.344 -1.858 6.387 1 86.38 83 SER A C 1
ATOM 632 O O . SER A 1 83 ? 13.547 -2.627 6.926 1 86.38 83 SER A O 1
ATOM 634 N N . SER A 1 84 ? 14.945 -0.875 6.973 1 81.25 84 SER A N 1
ATOM 635 C CA . SER A 1 84 ? 14.547 -0.468 8.32 1 81.25 84 SER A CA 1
ATOM 636 C C . SER A 1 84 ? 13.594 0.723 8.273 1 81.25 84 SER A C 1
ATOM 638 O O . SER A 1 84 ? 13.133 1.196 9.312 1 81.25 84 SER A O 1
ATOM 640 N N . HIS A 1 85 ? 13.227 1.152 7.098 1 86.62 85 HIS A N 1
ATOM 641 C CA . HIS A 1 85 ? 12.367 2.316 6.918 1 86.62 85 HIS A CA 1
ATOM 642 C C . HIS A 1 85 ? 10.898 1.944 7.086 1 86.62 85 HIS A C 1
ATOM 644 O O . HIS A 1 85 ? 10.289 1.359 6.184 1 86.62 85 HIS A O 1
ATOM 650 N N . THR A 1 86 ? 10.367 2.414 8.148 1 89.19 86 THR A N 1
ATOM 651 C CA . THR A 1 86 ? 9.008 2.066 8.555 1 89.19 86 THR A CA 1
ATOM 652 C C . THR A 1 86 ? 8.008 2.43 7.461 1 89.19 86 THR A C 1
ATOM 654 O O . THR A 1 86 ? 7.145 1.624 7.109 1 89.19 86 THR A O 1
ATOM 657 N N . ILE A 1 87 ? 8.141 3.625 6.883 1 93 87 ILE A N 1
ATOM 658 C CA . ILE A 1 87 ? 7.168 4.105 5.91 1 93 87 ILE A CA 1
ATOM 659 C C . ILE A 1 87 ? 7.273 3.283 4.625 1 93 87 ILE A C 1
ATOM 661 O O . ILE A 1 87 ? 6.258 2.83 4.09 1 93 87 ILE A O 1
ATOM 665 N N . LEU A 1 88 ? 8.492 3.061 4.184 1 92.94 88 LEU A N 1
ATOM 666 C CA . LEU A 1 88 ? 8.695 2.248 2.988 1 92.94 88 LEU A CA 1
ATOM 667 C C . LEU A 1 88 ? 8.062 0.87 3.154 1 92.94 88 LEU A C 1
ATOM 669 O O . LEU A 1 88 ? 7.324 0.412 2.281 1 92.94 88 LEU A O 1
ATOM 673 N N . ARG A 1 89 ? 8.258 0.24 4.23 1 94.5 89 ARG A N 1
ATOM 674 C CA . ARG A 1 89 ? 7.711 -1.087 4.488 1 94.5 89 ARG A CA 1
ATOM 675 C C . ARG A 1 89 ? 6.188 -1.051 4.535 1 94.5 89 ARG A C 1
ATOM 677 O O . ARG A 1 89 ? 5.523 -1.933 3.988 1 94.5 89 ARG A O 1
ATOM 684 N N . SER A 1 90 ? 5.727 -0.063 5.145 1 94.88 90 SER A N 1
ATOM 685 C CA . SER A 1 90 ? 4.281 0.077 5.277 1 94.88 90 SER A CA 1
ATOM 686 C C . SER A 1 90 ? 3.615 0.25 3.916 1 94.88 90 SER A C 1
ATOM 688 O O . SER A 1 90 ? 2.525 -0.275 3.682 1 94.88 90 SER A O 1
ATOM 690 N N 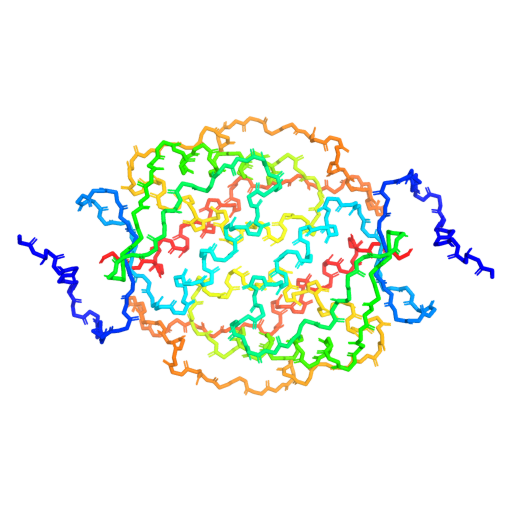. LEU A 1 91 ? 4.223 0.949 2.994 1 95.56 91 LEU A N 1
ATOM 691 C CA . LEU A 1 91 ? 3.672 1.214 1.668 1 95.56 91 LEU A CA 1
ATOM 692 C C . LEU A 1 91 ? 3.734 -0.034 0.794 1 95.56 91 LEU A C 1
ATOM 694 O O . LEU A 1 91 ? 2.898 -0.218 -0.094 1 95.56 91 LEU A O 1
ATOM 698 N N . LEU A 1 92 ? 4.645 -0.918 1.104 1 96.31 92 LEU A N 1
ATOM 699 C CA . LEU A 1 92 ? 4.883 -2.084 0.26 1 96.31 92 LEU A CA 1
ATOM 700 C C . LEU A 1 92 ? 4.105 -3.293 0.771 1 96.31 92 LEU A C 1
ATOM 702 O O . LEU A 1 92 ? 3.803 -4.211 0.005 1 96.31 92 LEU A O 1
ATOM 706 N N . GLU A 1 93 ? 3.797 -3.314 2.018 1 96.94 93 GLU A N 1
ATOM 707 C CA . GLU A 1 93 ? 3.475 -4.531 2.756 1 96.94 93 GLU A CA 1
ATOM 708 C C . GLU A 1 93 ? 2.227 -5.207 2.189 1 96.94 93 GLU A C 1
ATOM 710 O O . GLU A 1 93 ? 2.252 -6.395 1.862 1 96.94 93 GLU A O 1
ATOM 715 N N . GLY A 1 94 ? 1.15 -4.438 2.055 1 97.19 94 GLY A N 1
ATOM 716 C CA . GLY A 1 94 ? -0.104 -5.016 1.6 1 97.19 94 GLY A CA 1
ATOM 717 C C . GLY A 1 94 ? -0.015 -5.609 0.206 1 97.19 94 GLY A C 1
ATOM 718 O O . GLY A 1 94 ? -0.489 -6.723 -0.031 1 97.19 94 GLY A O 1
ATOM 719 N N . PHE A 1 95 ? 0.589 -4.918 -0.66 1 98.31 95 PHE A N 1
ATOM 720 C CA . PHE A 1 95 ? 0.742 -5.398 -2.027 1 98.31 95 PHE A CA 1
ATOM 721 C C . PHE A 1 95 ? 1.611 -6.648 -2.068 1 98.31 95 PHE A C 1
ATOM 723 O O . PHE A 1 95 ? 1.278 -7.621 -2.75 1 98.31 95 PHE A O 1
ATOM 730 N N . THR A 1 96 ? 2.752 -6.578 -1.361 1 98.12 96 THR A N 1
ATOM 731 C CA . THR A 1 96 ? 3.711 -7.676 -1.365 1 98.12 96 THR A CA 1
ATOM 732 C C . THR A 1 96 ? 3.062 -8.961 -0.855 1 98.12 96 THR A C 1
ATOM 734 O O . THR A 1 96 ? 3.256 -10.031 -1.436 1 98.12 96 THR A O 1
ATOM 737 N N . ALA A 1 97 ? 2.318 -8.828 0.193 1 98.06 97 ALA A N 1
ATOM 738 C CA . ALA A 1 97 ? 1.627 -9.992 0.743 1 98.06 97 ALA A CA 1
ATOM 739 C C . ALA A 1 97 ? 0.66 -10.586 -0.276 1 98.06 97 ALA A C 1
ATOM 741 O O . ALA A 1 97 ? 0.558 -11.812 -0.404 1 98.06 97 ALA A O 1
ATOM 742 N N . THR A 1 98 ? -0.1 -9.75 -0.972 1 98.19 98 THR A N 1
ATOM 743 C CA . THR A 1 98 ? -1.045 -10.211 -1.983 1 98.19 98 THR A CA 1
ATOM 744 C C . THR A 1 98 ? -0.316 -10.898 -3.131 1 98.19 98 THR A C 1
ATOM 746 O O . THR A 1 98 ? -0.734 -11.969 -3.586 1 98.19 98 THR A O 1
ATOM 749 N N . ALA A 1 99 ? 0.768 -10.305 -3.553 1 98.31 99 ALA A N 1
ATOM 750 C CA . ALA A 1 99 ? 1.578 -10.883 -4.621 1 98.31 99 ALA A CA 1
ATOM 751 C C . ALA A 1 99 ? 2.107 -12.258 -4.223 1 98.31 99 ALA A C 1
ATOM 753 O O . ALA A 1 99 ? 2.139 -13.18 -5.039 1 98.31 99 ALA A O 1
ATOM 754 N N . LEU A 1 100 ? 2.523 -12.398 -2.982 1 97.81 100 LEU A N 1
ATOM 755 C CA . LEU A 1 100 ? 3.039 -13.664 -2.473 1 97.81 100 LEU A CA 1
ATOM 756 C C . LEU A 1 100 ? 1.999 -14.773 -2.609 1 97.81 100 LEU A C 1
ATOM 758 O O . LEU A 1 100 ? 2.328 -15.891 -2.998 1 97.81 100 LEU A O 1
ATOM 762 N N . VAL A 1 101 ? 0.75 -14.445 -2.289 1 98 101 VAL A N 1
ATOM 763 C CA . VAL A 1 101 ? -0.325 -15.43 -2.402 1 98 101 VAL A CA 1
ATOM 764 C C . VAL A 1 101 ? -0.408 -15.938 -3.838 1 98 101 VAL A C 1
ATOM 766 O O . VAL A 1 101 ? -0.523 -17.141 -4.066 1 98 101 VAL A O 1
ATOM 769 N N . MET A 1 102 ? -0.318 -15.047 -4.809 1 98.06 102 MET A N 1
ATOM 770 C CA . MET A 1 102 ? -0.445 -15.414 -6.215 1 98.06 102 MET A CA 1
ATOM 771 C C . MET A 1 102 ? 0.726 -16.281 -6.656 1 98.06 102 MET A C 1
ATOM 773 O O . MET A 1 102 ? 0.537 -17.266 -7.379 1 98.06 102 MET A O 1
ATOM 777 N N . VAL A 1 103 ? 1.921 -15.93 -6.227 1 98.19 103 VAL A N 1
ATOM 778 C CA . VAL A 1 103 ? 3.109 -16.703 -6.57 1 98.19 103 VAL A CA 1
ATOM 779 C C . VAL A 1 103 ? 2.986 -18.125 -6.012 1 98.19 103 VAL A C 1
ATOM 781 O O . VAL A 1 103 ? 3.266 -19.094 -6.707 1 98.19 103 VAL A O 1
ATOM 784 N N . GLU A 1 104 ? 2.549 -18.203 -4.805 1 96.75 104 GLU A N 1
ATOM 785 C CA . GLU A 1 104 ? 2.42 -19.5 -4.145 1 96.75 104 GLU A CA 1
ATOM 786 C C . GLU A 1 104 ? 1.355 -20.359 -4.816 1 96.75 104 GLU A C 1
ATOM 788 O O . GLU A 1 104 ? 1.535 -21.562 -4.973 1 96.75 104 GLU A O 1
ATOM 793 N N . ARG A 1 105 ? 0.281 -19.75 -5.246 1 97.19 105 ARG A N 1
ATOM 794 C CA . ARG A 1 105 ? -0.776 -20.484 -5.938 1 97.19 105 ARG A CA 1
ATOM 795 C C . ARG A 1 105 ? -0.276 -21.047 -7.262 1 97.19 105 ARG A C 1
ATOM 797 O O . ARG A 1 105 ? -0.778 -22.062 -7.738 1 97.19 105 ARG A O 1
ATOM 804 N N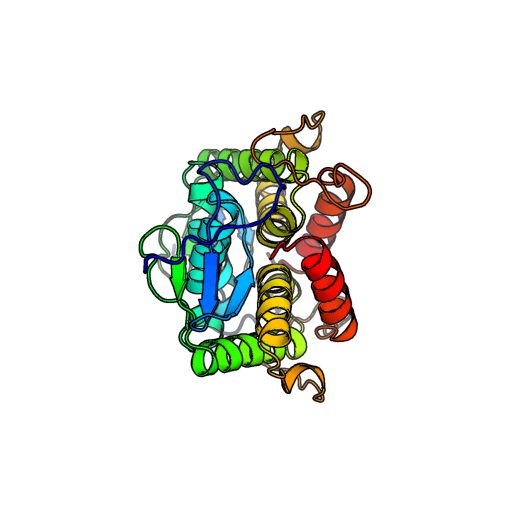 . ALA A 1 106 ? 0.648 -20.391 -7.828 1 97.44 106 ALA A N 1
ATOM 805 C CA . ALA A 1 106 ? 1.254 -20.859 -9.07 1 97.44 106 ALA A CA 1
ATOM 806 C C . ALA A 1 106 ? 2.381 -21.844 -8.781 1 97.44 106 ALA A C 1
ATOM 808 O O . ALA A 1 106 ? 3.141 -22.219 -9.688 1 97.44 106 ALA A O 1
ATOM 809 N N . GLU A 1 107 ? 2.564 -22.156 -7.504 1 96.12 107 GLU A N 1
ATOM 810 C CA . GLU A 1 107 ? 3.52 -23.156 -7.031 1 96.12 107 GLU A CA 1
ATOM 811 C C . GLU A 1 107 ? 4.957 -22.703 -7.285 1 96.12 107 GLU A C 1
ATOM 813 O O . GLU A 1 107 ? 5.816 -23.531 -7.625 1 96.12 107 GLU A O 1
ATOM 818 N N . ARG A 1 108 ? 5.152 -21.453 -7.273 1 96.19 108 ARG A N 1
ATOM 819 C CA . ARG A 1 108 ? 6.496 -20.891 -7.281 1 96.19 108 ARG A CA 1
ATOM 820 C C . ARG A 1 108 ? 6.918 -20.469 -5.883 1 96.19 108 ARG A C 1
ATOM 822 O O . ARG A 1 108 ? 6.074 -20.266 -5.004 1 96.19 108 ARG A O 1
ATOM 829 N N . SER A 1 109 ? 8.18 -20.391 -5.738 1 92.94 109 SER A N 1
ATOM 830 C CA . SER A 1 109 ? 8.719 -19.969 -4.453 1 92.94 109 SER A CA 1
ATOM 831 C C . SER A 1 109 ? 9.32 -18.578 -4.547 1 92.94 109 SER A C 1
ATOM 833 O O . SER A 1 109 ? 9.641 -18.094 -5.641 1 92.94 109 SER A O 1
ATOM 835 N N . VAL A 1 110 ? 9.383 -17.906 -3.43 1 94.31 110 VAL A N 1
ATOM 836 C CA . VAL A 1 110 ? 10.047 -16.625 -3.277 1 94.31 110 VAL A CA 1
ATOM 837 C C . VAL A 1 110 ? 11.258 -16.766 -2.355 1 94.31 110 VAL A C 1
ATOM 839 O O . VAL A 1 110 ? 11.125 -16.703 -1.132 1 94.31 110 VAL A O 1
ATOM 842 N N . PRO A 1 111 ? 12.414 -16.875 -2.85 1 92.44 111 PRO A N 1
ATOM 843 C CA . PRO A 1 111 ? 13.625 -17.172 -2.07 1 92.44 111 PRO A CA 1
ATOM 844 C C . PRO A 1 111 ? 13.906 -16.109 -1.007 1 92.44 111 PRO A C 1
ATOM 846 O O . PRO A 1 111 ? 14.422 -16.438 0.066 1 92.44 111 PRO A O 1
ATOM 849 N N . ALA A 1 112 ? 13.617 -14.969 -1.249 1 92.25 112 ALA A N 1
ATOM 850 C CA . ALA A 1 112 ? 13.906 -13.883 -0.314 1 92.25 112 ALA A CA 1
ATOM 851 C C . ALA A 1 112 ? 13.242 -14.133 1.037 1 92.25 112 ALA A C 1
ATOM 853 O O . ALA A 1 112 ? 13.719 -13.648 2.066 1 92.25 112 ALA A O 1
ATOM 854 N N . LEU A 1 113 ? 12.141 -14.852 1.069 1 92.31 113 LEU A N 1
ATOM 855 C CA . LEU A 1 113 ? 11.375 -15.094 2.289 1 92.31 113 LEU A CA 1
ATOM 856 C C . LEU A 1 113 ? 12.141 -16 3.238 1 92.31 113 LEU A C 1
ATOM 858 O O . LEU A 1 113 ? 11.898 -16 4.445 1 92.31 113 LEU A O 1
ATOM 862 N N . THR A 1 114 ? 13.016 -16.75 2.691 1 87.31 114 THR A N 1
ATOM 863 C CA . THR A 1 114 ? 13.734 -17.719 3.504 1 87.31 114 THR A CA 1
ATOM 864 C C . THR A 1 114 ? 15.195 -17.312 3.672 1 87.31 114 THR A C 1
ATOM 866 O O . THR A 1 114 ? 15.961 -17.984 4.379 1 87.31 114 THR A O 1
ATOM 869 N N . GLY A 1 115 ? 15.531 -16.266 3.049 1 86.62 115 GLY A N 1
ATOM 870 C CA . GLY A 1 115 ? 16.906 -15.797 3.172 1 86.62 115 GLY A CA 1
ATOM 871 C C . GLY A 1 115 ? 17.125 -14.93 4.395 1 86.62 115 GLY A C 1
ATOM 872 O O . GLY A 1 115 ? 16.188 -14.641 5.141 1 86.62 115 GLY A O 1
ATOM 873 N N . THR A 1 116 ? 18.422 -14.602 4.672 1 85.38 116 THR A N 1
ATOM 874 C CA . THR A 1 116 ? 18.797 -13.695 5.75 1 85.38 116 THR A CA 1
ATOM 875 C C . THR A 1 116 ? 18.828 -12.25 5.254 1 85.38 116 THR A C 1
ATOM 877 O O . THR A 1 116 ? 19.625 -11.906 4.379 1 85.38 116 THR A O 1
ATOM 880 N N . PRO A 1 117 ? 17.906 -11.594 5.84 1 85.31 117 PRO A N 1
ATOM 881 C CA . PRO A 1 117 ? 17.891 -10.203 5.367 1 85.31 117 PRO A CA 1
ATOM 882 C C . PRO A 1 117 ? 19.141 -9.43 5.762 1 85.31 117 PRO A C 1
ATOM 884 O O . PRO A 1 117 ? 19.688 -9.648 6.844 1 85.31 117 PRO A O 1
ATOM 887 N N . THR A 1 118 ? 19.609 -8.688 4.805 1 85.38 118 THR A N 1
ATOM 888 C CA . THR A 1 118 ? 20.703 -7.758 5.043 1 85.38 118 THR A CA 1
ATOM 889 C C . THR A 1 118 ? 20.25 -6.316 4.863 1 85.38 118 THR A C 1
ATOM 891 O O . THR A 1 118 ? 19.578 -5.988 3.875 1 85.38 118 THR A O 1
ATOM 894 N N . LEU A 1 119 ? 20.609 -5.57 5.789 1 86.5 119 LEU A N 1
ATOM 895 C CA . LEU A 1 119 ? 20.203 -4.172 5.766 1 86.5 119 LEU A CA 1
ATOM 896 C C . LEU A 1 119 ? 20.688 -3.482 4.5 1 86.5 119 LEU A C 1
ATOM 898 O O . LEU A 1 119 ? 21.875 -3.594 4.145 1 86.5 119 LEU A O 1
ATOM 902 N N . ASP A 1 120 ? 19.812 -2.871 3.846 1 82.5 120 ASP A N 1
ATOM 903 C CA . ASP A 1 120 ? 20.156 -1.968 2.75 1 82.5 120 ASP A CA 1
ATOM 904 C C . ASP A 1 120 ? 20.453 -0.562 3.27 1 82.5 120 ASP A C 1
ATOM 906 O O . ASP A 1 120 ? 19.562 0.101 3.814 1 82.5 120 ASP A O 1
ATOM 910 N N . PRO A 1 121 ? 21.578 -0.118 3.076 1 77.81 121 PRO A N 1
ATOM 911 C CA . PRO A 1 121 ? 21.953 1.183 3.637 1 77.81 121 PRO A CA 1
ATOM 912 C C . PRO A 1 121 ? 21.125 2.332 3.055 1 77.81 121 PRO A C 1
ATOM 914 O O . PRO A 1 121 ? 21.031 3.395 3.672 1 77.81 121 PRO A O 1
ATOM 917 N N . ARG A 1 122 ? 20.594 2.078 1.978 1 78.88 122 ARG A N 1
ATOM 918 C CA . ARG A 1 122 ? 19.797 3.131 1.358 1 78.88 122 ARG A CA 1
ATOM 919 C C . ARG A 1 122 ? 18.453 3.279 2.059 1 78.88 122 ARG A C 1
ATOM 921 O O . ARG A 1 122 ? 17.766 4.281 1.873 1 78.88 122 ARG A O 1
ATOM 928 N N . ASP A 1 123 ? 18.141 2.307 2.787 1 79.31 123 ASP A N 1
ATOM 929 C CA . ASP A 1 123 ? 16.844 2.293 3.459 1 79.31 123 ASP A CA 1
ATOM 930 C C . ASP A 1 123 ? 17 2.252 4.977 1 79.31 123 ASP A C 1
ATOM 932 O O . ASP A 1 123 ? 16.25 1.582 5.676 1 79.31 123 ASP A O 1
ATOM 936 N N . LEU A 1 124 ? 18.016 2.91 5.375 1 75.44 124 LEU A N 1
ATOM 937 C CA . LEU A 1 124 ? 18.312 2.947 6.805 1 75.44 124 LEU A CA 1
ATOM 938 C C . LEU A 1 124 ? 17.578 4.109 7.477 1 75.44 124 LEU A C 1
ATOM 940 O O . LEU A 1 124 ? 17.594 5.234 6.969 1 75.44 124 LEU A O 1
ATOM 944 N N . GLN A 1 125 ? 16.828 3.814 8.43 1 76.56 125 GLN A N 1
ATOM 945 C CA . GLN A 1 125 ? 16.203 4.844 9.25 1 76.56 125 GLN A CA 1
ATOM 946 C C . GLN A 1 125 ? 16.703 4.781 10.688 1 76.56 125 GLN A C 1
ATOM 948 O O . GLN A 1 125 ? 16.656 3.721 11.312 1 76.56 125 GLN A O 1
ATOM 953 N N . VAL A 1 126 ? 17.141 5.883 11.125 1 75.69 126 VAL A N 1
ATOM 954 C CA . VAL A 1 126 ? 17.594 5.98 12.5 1 75.69 126 VAL A CA 1
ATOM 955 C C . VAL A 1 126 ? 16.594 6.781 13.328 1 75.69 126 VAL A C 1
ATOM 957 O O . VAL A 1 126 ? 16.266 7.918 12.984 1 75.69 126 VAL A O 1
ATOM 960 N N . GLY A 1 127 ? 15.922 6.051 14.172 1 71.62 127 GLY A N 1
ATOM 961 C CA . GLY A 1 127 ? 15.023 6.727 15.102 1 71.62 127 GLY A CA 1
ATOM 962 C C . GLY A 1 127 ? 15.688 7.078 16.422 1 71.62 127 GLY A C 1
ATOM 963 O O . GLY A 1 127 ? 16.906 6.945 16.562 1 71.62 127 GLY A O 1
ATOM 964 N N . PRO A 1 128 ? 14.898 7.617 17.281 1 74.06 128 PRO A N 1
ATOM 965 C CA . PRO A 1 128 ? 15.43 8.031 18.578 1 74.06 128 PRO A CA 1
ATOM 966 C C . PRO A 1 128 ? 16.125 6.895 19.328 1 74.06 128 PRO A C 1
ATOM 968 O O . PRO A 1 128 ? 17.078 7.129 20.078 1 74.06 128 PRO A O 1
ATOM 971 N N . ALA A 1 129 ? 15.664 5.691 19.094 1 78 129 ALA A N 1
ATOM 972 C CA . ALA A 1 129 ? 16.203 4.527 19.797 1 78 129 ALA A CA 1
ATOM 973 C C . ALA A 1 129 ? 17.25 3.814 18.953 1 78 129 ALA A C 1
ATOM 975 O O . ALA A 1 129 ? 17.703 2.719 19.297 1 78 129 ALA A O 1
ATOM 976 N N . GLY A 1 130 ? 17.625 4.391 17.938 1 81.19 130 GLY A N 1
ATOM 977 C CA . GLY A 1 130 ? 18.578 3.756 17.047 1 81.19 130 GLY A CA 1
ATOM 978 C C . GLY A 1 130 ? 17.984 3.303 15.727 1 81.19 130 GLY A C 1
ATOM 979 O O . GLY A 1 130 ? 17.016 3.896 15.25 1 81.19 130 GLY A O 1
ATOM 980 N N . ILE A 1 131 ? 18.672 2.301 15.211 1 79.5 131 ILE A N 1
ATOM 981 C CA . ILE A 1 131 ? 18.203 1.821 13.914 1 79.5 131 ILE A CA 1
ATOM 982 C C . ILE A 1 131 ? 16.891 1.058 14.078 1 79.5 131 ILE A C 1
ATOM 984 O O . ILE A 1 131 ? 16.781 0.178 14.938 1 79.5 131 ILE A O 1
ATOM 988 N N . SER A 1 132 ? 15.953 1.468 13.352 1 83.06 132 SER A N 1
ATOM 989 C CA . SER A 1 132 ? 14.664 0.78 13.367 1 83.06 132 SER A CA 1
ATOM 990 C C . SER A 1 132 ? 14.805 -0.671 12.922 1 83.06 132 SER A C 1
ATOM 992 O O . SER A 1 132 ? 15.703 -1 12.141 1 83.06 132 SER A O 1
ATOM 994 N N . PRO A 1 133 ? 14 -1.539 13.406 1 83.69 133 PRO A N 1
ATOM 995 C CA . PRO A 1 133 ? 14.062 -2.951 13.016 1 83.69 133 PRO A CA 1
ATOM 996 C C . PRO A 1 133 ? 13.805 -3.166 11.523 1 83.69 133 PRO A C 1
ATOM 998 O O . PRO A 1 133 ? 13.109 -2.369 10.898 1 83.69 133 PRO A O 1
ATOM 1001 N N . LEU A 1 134 ? 14.367 -4.254 11.055 1 89.19 134 LEU A N 1
ATOM 1002 C CA . LEU A 1 134 ? 14.133 -4.66 9.672 1 89.19 134 LEU A CA 1
ATOM 1003 C C . LEU A 1 134 ? 12.742 -5.266 9.516 1 89.19 134 LEU A C 1
ATOM 1005 O O . LEU A 1 134 ? 12.039 -5.484 10.5 1 89.19 134 LEU A O 1
ATOM 1009 N N . GLY A 1 135 ? 12.445 -5.418 8.281 1 90.81 135 GLY A N 1
ATOM 1010 C CA . GLY A 1 135 ? 11.211 -6.133 8.016 1 90.81 135 GLY A CA 1
ATOM 1011 C C . GLY A 1 135 ? 11.188 -7.527 8.609 1 90.81 135 GLY A C 1
ATOM 1012 O O . GLY A 1 135 ? 12.234 -8.117 8.875 1 90.81 135 GLY A O 1
ATOM 1013 N N . ASP A 1 136 ? 10 -7.957 8.852 1 92 136 ASP A N 1
ATOM 1014 C CA . ASP A 1 136 ? 9.773 -9.25 9.484 1 92 136 ASP A CA 1
ATOM 1015 C C . ASP A 1 136 ? 9.125 -10.234 8.516 1 92 136 ASP A C 1
ATOM 1017 O O . ASP A 1 136 ? 7.965 -10.062 8.133 1 92 136 ASP A O 1
ATOM 1021 N N . ALA A 1 137 ? 9.859 -11.273 8.219 1 93.31 137 ALA A N 1
ATOM 1022 C CA . ALA A 1 137 ? 9.359 -12.273 7.273 1 93.31 137 ALA A CA 1
ATOM 1023 C C . ALA A 1 137 ? 8.109 -12.961 7.816 1 93.31 137 ALA A C 1
ATOM 1025 O O . ALA A 1 137 ? 7.184 -13.266 7.062 1 93.31 137 ALA A O 1
ATOM 1026 N N . GLU A 1 138 ? 8.102 -13.219 9.062 1 93.62 138 GLU A N 1
ATOM 1027 C CA . GLU A 1 138 ? 6.949 -13.883 9.672 1 93.62 138 GLU A CA 1
ATOM 1028 C C . GLU A 1 138 ? 5.699 -13.008 9.586 1 93.62 138 GLU A C 1
ATOM 1030 O O . GLU A 1 138 ? 4.598 -13.516 9.367 1 93.62 138 GLU A O 1
ATOM 1035 N N . ARG A 1 139 ? 5.891 -11.758 9.797 1 93.81 139 ARG A N 1
ATOM 1036 C CA . ARG A 1 139 ? 4.77 -10.836 9.664 1 93.81 139 ARG A CA 1
ATOM 1037 C C . ARG A 1 139 ? 4.219 -10.844 8.242 1 93.81 139 ARG A C 1
ATOM 1039 O O . ARG A 1 139 ? 3.004 -10.875 8.039 1 93.81 139 ARG A O 1
ATOM 1046 N N . LEU A 1 140 ? 5.113 -10.812 7.293 1 95.38 140 LEU A N 1
ATOM 1047 C CA . LEU A 1 140 ? 4.699 -10.828 5.891 1 95.38 140 LEU A CA 1
ATOM 1048 C C . LEU A 1 140 ? 3.992 -12.133 5.551 1 95.38 140 LEU A C 1
ATOM 1050 O O . LEU A 1 140 ? 2.975 -12.133 4.855 1 95.38 140 LEU A O 1
ATOM 1054 N N . ARG A 1 141 ? 4.434 -13.234 6.09 1 94.81 141 ARG A N 1
ATOM 1055 C CA . ARG A 1 141 ? 3.816 -14.539 5.859 1 94.81 141 ARG A CA 1
ATOM 1056 C C . ARG A 1 141 ? 2.418 -14.594 6.469 1 94.81 141 ARG A C 1
ATOM 1058 O O . ARG A 1 141 ? 1.482 -15.094 5.84 1 94.81 141 ARG A O 1
ATOM 1065 N N . ALA A 1 142 ? 2.373 -14.125 7.621 1 95.75 142 ALA A N 1
ATOM 1066 C CA . ALA A 1 142 ? 1.08 -14.117 8.297 1 95.75 142 ALA A CA 1
ATOM 1067 C C . ALA A 1 142 ? 0.064 -13.281 7.527 1 95.75 142 ALA A C 1
ATOM 1069 O O . ALA A 1 142 ? -1.103 -13.656 7.41 1 95.75 142 ALA A O 1
ATOM 1070 N N . LEU A 1 143 ? 0.517 -12.164 7.047 1 96.25 143 LEU A N 1
ATOM 1071 C CA . LEU A 1 143 ? -0.371 -11.312 6.266 1 96.25 143 LEU A CA 1
ATOM 1072 C C . LEU A 1 143 ? -0.782 -12 4.969 1 96.25 143 LEU A C 1
ATOM 1074 O O . LEU A 1 143 ? -1.944 -11.93 4.562 1 96.25 143 LEU A O 1
ATOM 1078 N N . ALA A 1 144 ? 0.14 -12.641 4.336 1 96.5 144 ALA A N 1
ATOM 1079 C CA . ALA A 1 144 ? -0.165 -13.375 3.111 1 96.5 144 ALA A CA 1
ATOM 1080 C C . ALA A 1 144 ? -1.202 -14.469 3.373 1 96.5 144 ALA A C 1
ATOM 1082 O O . ALA A 1 144 ? -2.09 -14.695 2.549 1 96.5 144 ALA A O 1
ATOM 1083 N N . GLU A 1 145 ? -1.066 -15.141 4.469 1 95.25 145 GLU A N 1
ATOM 1084 C CA . GLU A 1 145 ? -2.039 -16.156 4.836 1 95.25 145 GLU A CA 1
ATOM 1085 C C . GLU A 1 145 ? -3.432 -15.562 5.016 1 95.25 145 GLU A C 1
ATOM 1087 O O . GLU A 1 145 ? -4.426 -16.141 4.57 1 95.25 145 GLU A O 1
ATOM 1092 N N . LYS A 1 146 ? -3.426 -14.477 5.68 1 93.25 146 LYS A N 1
ATOM 1093 C CA . LYS A 1 146 ? -4.691 -13.766 5.836 1 93.25 146 LYS A CA 1
ATOM 1094 C C . LYS A 1 146 ? -5.277 -13.383 4.48 1 93.25 146 LYS A C 1
ATOM 1096 O O . LYS A 1 146 ? -6.48 -13.531 4.25 1 93.25 146 LYS A O 1
ATOM 1101 N N . HIS A 1 147 ? -4.438 -12.898 3.574 1 95.25 147 HIS A N 1
ATOM 1102 C CA . HIS A 1 147 ? -4.875 -12.508 2.236 1 95.25 147 HIS A CA 1
ATOM 1103 C C . HIS A 1 147 ? -5.383 -13.719 1.455 1 95.25 147 HIS A C 1
ATOM 1105 O O . HIS A 1 147 ? -6.379 -13.617 0.731 1 95.25 147 HIS A O 1
ATOM 1111 N N . GLU A 1 148 ? -4.715 -14.766 1.611 1 94.88 148 GLU A N 1
ATOM 1112 C CA . GLU A 1 148 ? -5.117 -15.969 0.896 1 94.88 148 GLU A CA 1
ATOM 1113 C C . GLU A 1 148 ? -6.574 -16.328 1.188 1 94.88 148 GLU A C 1
ATOM 1115 O O . GLU A 1 148 ? -7.32 -16.703 0.281 1 94.88 148 GLU A O 1
ATOM 1120 N N . ARG A 1 149 ? -6.992 -16.156 2.326 1 90.88 149 ARG A N 1
ATOM 1121 C CA . ARG A 1 149 ? -8.352 -16.484 2.748 1 90.88 149 ARG A CA 1
ATOM 1122 C C . ARG A 1 149 ? -9.359 -15.508 2.143 1 90.88 149 ARG A C 1
ATOM 1124 O O . ARG A 1 149 ? -10.539 -15.828 1.999 1 90.88 149 ARG A O 1
ATOM 1131 N N . ALA A 1 150 ? -8.891 -14.383 1.801 1 90.5 150 ALA A N 1
ATOM 1132 C CA . ALA A 1 150 ? -9.773 -13.328 1.307 1 90.5 150 ALA A CA 1
ATOM 1133 C C . ALA A 1 150 ? -9.672 -13.195 -0.209 1 90.5 150 ALA A C 1
ATOM 1135 O O . ALA A 1 150 ? -10.25 -12.281 -0.797 1 90.5 150 ALA A O 1
ATOM 1136 N N . MET A 1 151 ? -8.867 -14.031 -0.82 1 93 151 MET A N 1
ATOM 1137 C CA . MET A 1 151 ? -8.656 -13.984 -2.264 1 93 151 MET A CA 1
ATOM 1138 C C . MET A 1 151 ? -9.336 -15.164 -2.951 1 93 151 MET A C 1
ATOM 1140 O O . MET A 1 151 ? -8.766 -16.266 -3.014 1 93 151 MET A O 1
ATOM 1144 N N . PRO A 1 152 ? -10.492 -14.906 -3.436 1 88.75 152 PRO A N 1
ATOM 1145 C CA . PRO A 1 152 ? -11.219 -16.031 -4.043 1 88.75 152 PRO A CA 1
ATOM 1146 C C . PRO A 1 152 ? -10.594 -16.484 -5.355 1 88.75 152 PRO A C 1
ATOM 1148 O O . PRO A 1 152 ? -10.039 -15.672 -6.102 1 88.75 152 PRO A O 1
ATOM 1151 N N . VAL A 1 153 ? -10.758 -17.766 -5.68 1 90.31 153 VAL A N 1
ATOM 1152 C CA . VAL A 1 153 ? -10.32 -18.328 -6.945 1 90.31 153 VAL A CA 1
ATOM 1153 C C . VAL A 1 153 ? -11.523 -18.875 -7.707 1 90.31 153 VAL A C 1
ATOM 1155 O O . VAL A 1 153 ? -12.508 -19.297 -7.105 1 90.31 153 VAL A O 1
ATOM 1158 N N . MET B 1 1 ? 14.844 34.281 -1.572 1 21.53 1 MET B N 1
ATOM 1159 C CA . MET B 1 1 ? 15.609 33.531 -0.575 1 21.53 1 MET B CA 1
ATOM 1160 C C . MET B 1 1 ? 15.219 32.062 -0.575 1 21.53 1 MET B C 1
ATOM 1162 O O . MET B 1 1 ? 14.047 31.734 -0.387 1 21.53 1 MET B O 1
ATOM 1166 N N . LEU B 1 2 ? 15.914 31.219 -1.324 1 29.83 2 LEU B N 1
ATOM 1167 C CA . LEU B 1 2 ? 15.766 29.797 -1.582 1 29.83 2 LEU B CA 1
ATOM 1168 C C . LEU B 1 2 ? 15.812 29 -0.281 1 29.83 2 LEU B C 1
ATOM 1170 O O . LEU B 1 2 ? 16.859 28.922 0.371 1 29.83 2 LEU B O 1
ATOM 1174 N N . ARG B 1 3 ? 14.828 29.234 0.504 1 34.66 3 ARG B N 1
ATOM 1175 C CA . ARG B 1 3 ? 14.852 28.594 1.812 1 34.66 3 ARG B CA 1
ATOM 1176 C C . ARG B 1 3 ? 15.094 27.094 1.678 1 34.66 3 ARG B C 1
ATOM 1178 O O . ARG B 1 3 ? 14.258 26.375 1.133 1 34.66 3 ARG B O 1
ATOM 1185 N N . ALA B 1 4 ? 16.312 26.766 1.495 1 36.5 4 ALA B N 1
ATOM 1186 C CA . ALA B 1 4 ? 16.844 25.406 1.6 1 36.5 4 ALA B CA 1
ATOM 1187 C C . ALA B 1 4 ? 16.266 24.703 2.822 1 36.5 4 ALA B C 1
ATOM 1189 O O . ALA B 1 4 ? 16.062 25.312 3.867 1 36.5 4 ALA B O 1
ATOM 1190 N N . CYS B 1 5 ? 15.352 23.797 2.553 1 40.19 5 CYS B N 1
ATOM 1191 C CA . CYS B 1 5 ? 14.984 22.891 3.627 1 40.19 5 CYS B CA 1
ATOM 1192 C C . CYS B 1 5 ? 16.172 22.594 4.535 1 40.19 5 CYS B C 1
ATOM 1194 O O . CYS B 1 5 ? 17.016 21.766 4.211 1 40.19 5 CYS B O 1
ATOM 1196 N N . LEU B 1 6 ? 16.906 23.656 5.145 1 38.66 6 LEU B N 1
ATOM 1197 C CA . LEU B 1 6 ? 18.031 23.484 6.059 1 38.66 6 LEU B CA 1
ATOM 1198 C C . LEU B 1 6 ? 17.672 22.531 7.199 1 38.66 6 LEU B C 1
ATOM 1200 O O . LEU B 1 6 ? 16.891 22.906 8.086 1 38.66 6 LEU B O 1
ATOM 1204 N N . HIS B 1 7 ? 17.281 21.344 7.031 1 38.91 7 HIS B N 1
ATOM 1205 C CA . HIS B 1 7 ? 16.891 20.406 8.07 1 38.91 7 HIS B CA 1
ATOM 1206 C C . HIS B 1 7 ? 18.062 20.094 9 1 38.91 7 HIS B C 1
ATOM 1208 O O . HIS B 1 7 ? 19.203 20.016 8.555 1 38.91 7 HIS B O 1
ATOM 1214 N N . PRO B 1 8 ? 17.891 20.062 10.305 1 36.62 8 PRO B N 1
ATOM 1215 C CA . PRO B 1 8 ? 18.859 19.656 11.32 1 36.62 8 PRO B CA 1
ATOM 1216 C C . PRO B 1 8 ? 19.594 18.375 10.945 1 36.62 8 PRO B C 1
ATOM 1218 O O . PRO B 1 8 ? 19.188 17.656 10.016 1 36.62 8 PRO B O 1
ATOM 1221 N N . SER B 1 9 ? 20.531 17.766 12.008 1 34.94 9 SER B N 1
ATOM 1222 C CA . SER B 1 9 ? 21.672 16.844 12.031 1 34.94 9 SER B CA 1
ATOM 1223 C C . SER B 1 9 ? 21.281 15.477 11.492 1 34.94 9 SER B C 1
ATOM 1225 O O . SER B 1 9 ? 22 14.492 11.711 1 34.94 9 SER B O 1
ATOM 1227 N N . VAL B 1 10 ? 20.031 15.078 11.398 1 39.25 10 VAL B N 1
ATOM 1228 C CA . VAL B 1 10 ? 20.062 13.766 10.758 1 39.25 10 VAL B CA 1
ATOM 1229 C C . VAL B 1 10 ? 20.875 13.828 9.477 1 39.25 10 VAL B C 1
ATOM 1231 O O . VAL B 1 10 ? 20.781 14.797 8.719 1 39.25 10 VAL B O 1
ATOM 1234 N N . ILE B 1 11 ? 21.984 13.125 9.375 1 39.16 11 ILE B N 1
ATOM 1235 C CA . ILE B 1 11 ? 22.844 13.086 8.195 1 39.16 11 ILE B CA 1
ATOM 1236 C C . ILE B 1 11 ? 21.984 13.289 6.938 1 39.16 11 ILE B C 1
ATOM 1238 O O . ILE B 1 11 ? 21.266 12.383 6.516 1 39.16 11 ILE B O 1
ATOM 1242 N N . MET B 1 12 ? 21.172 14.328 6.914 1 41.59 12 MET B N 1
ATOM 1243 C CA . MET B 1 12 ? 20.438 14.719 5.711 1 41.59 12 MET B CA 1
ATOM 1244 C C . MET B 1 12 ? 21.344 14.656 4.484 1 41.59 12 MET B C 1
ATOM 1246 O O . MET B 1 12 ? 22.094 15.602 4.219 1 41.59 12 MET B O 1
ATOM 1250 N N . GLY B 1 13 ? 22.25 13.828 4.453 1 38.78 13 GLY B N 1
ATOM 1251 C CA . GLY B 1 13 ? 22.922 13.898 3.17 1 38.78 13 GLY B CA 1
ATOM 1252 C C . GLY B 1 13 ? 22.031 14.414 2.055 1 38.78 13 GLY B C 1
ATOM 1253 O O . GLY B 1 13 ? 20.844 14.617 2.252 1 38.78 13 GLY B O 1
ATOM 1254 N N . SER B 1 14 ? 22.531 15 0.916 1 49.44 14 SER B N 1
ATOM 1255 C CA . SER B 1 14 ? 22.078 15.531 -0.367 1 49.44 14 SER B CA 1
ATOM 1256 C C . SER B 1 14 ? 20.719 14.961 -0.755 1 49.44 14 SER B C 1
ATOM 1258 O O . SER B 1 14 ? 20.047 15.484 -1.647 1 49.44 14 SER B O 1
ATOM 1260 N N . MET B 1 15 ? 20.109 13.766 -0.277 1 65.31 15 MET B N 1
ATOM 1261 C CA . MET B 1 15 ? 19.141 13.07 -1.111 1 65.31 15 MET B CA 1
ATOM 1262 C C . MET B 1 15 ? 17.766 13.062 -0.449 1 65.31 15 MET B C 1
ATOM 1264 O O . MET B 1 15 ? 17.016 12.094 -0.577 1 65.31 15 MET B O 1
ATOM 1268 N N . SER B 1 16 ? 17.375 14.195 0.266 1 84.38 16 SER B N 1
ATOM 1269 C CA . SER B 1 16 ? 16.062 14.219 0.908 1 84.38 16 SER B CA 1
ATOM 1270 C C . SER B 1 16 ? 15.078 15.086 0.126 1 84.38 16 SER B C 1
ATOM 1272 O O . SER B 1 16 ? 15.492 15.953 -0.646 1 84.38 16 SER B O 1
ATOM 1274 N N . GLN B 1 17 ? 13.82 14.758 0.186 1 92.94 17 GLN B N 1
ATOM 1275 C CA . GLN B 1 17 ? 12.711 15.5 -0.396 1 92.94 17 GLN B CA 1
ATOM 1276 C C . GLN B 1 17 ? 11.891 16.203 0.684 1 92.94 17 GLN B C 1
ATOM 1278 O O . GLN B 1 17 ? 12.062 15.938 1.874 1 92.94 17 GLN B O 1
ATOM 1283 N N . CYS B 1 18 ? 11.125 17.203 0.242 1 95.62 18 CYS B N 1
ATOM 1284 C CA . CYS B 1 18 ? 10.328 17.969 1.19 1 95.62 18 CYS B CA 1
ATOM 1285 C C . CYS B 1 18 ? 8.875 18.047 0.741 1 95.62 18 CYS B C 1
ATOM 1287 O O . CYS B 1 18 ? 8.586 18.438 -0.394 1 95.62 18 CYS B O 1
ATOM 1289 N N . PHE B 1 19 ? 8.016 17.594 1.598 1 97.62 19 PHE B N 1
ATOM 1290 C CA . PHE B 1 19 ? 6.59 17.859 1.44 1 97.62 19 PHE B CA 1
ATOM 1291 C C . PHE B 1 19 ? 6.168 19.047 2.297 1 97.62 19 PHE B C 1
ATOM 1293 O O . PHE B 1 19 ? 6.387 19.062 3.512 1 97.62 19 PHE B O 1
ATOM 1300 N N . GLN B 1 20 ? 5.48 20.031 1.622 1 97.62 20 GLN B N 1
ATOM 1301 C CA . GLN B 1 20 ? 5.215 21.25 2.393 1 97.62 20 GLN B CA 1
ATOM 1302 C C . GLN B 1 20 ? 3.932 21.922 1.927 1 97.62 20 GLN B C 1
ATOM 1304 O O . GLN B 1 20 ? 3.441 21.656 0.828 1 97.62 20 GLN B O 1
ATOM 1309 N N . VAL B 1 21 ? 3.383 22.75 2.797 1 97.56 21 VAL B N 1
ATOM 1310 C CA . VAL B 1 21 ? 2.32 23.703 2.527 1 97.56 21 VAL B CA 1
ATOM 1311 C C . VAL B 1 21 ? 2.834 25.125 2.781 1 97.56 21 VAL B C 1
ATOM 1313 O O . VAL B 1 21 ? 2.863 25.578 3.924 1 97.56 21 VAL B O 1
ATOM 1316 N N . GLY B 1 22 ? 3.131 25.781 1.611 1 95 22 GLY B N 1
ATOM 1317 C CA . GLY B 1 22 ? 3.82 27.047 1.829 1 95 22 GLY B CA 1
ATOM 1318 C C . GLY B 1 22 ? 5.086 26.906 2.65 1 95 22 GLY B C 1
ATOM 1319 O O . GLY B 1 22 ? 5.98 26.125 2.291 1 95 22 GLY B O 1
ATOM 1320 N N . ASP B 1 23 ? 5.145 27.484 3.783 1 93.81 23 ASP B N 1
ATOM 1321 C CA . ASP B 1 23 ? 6.34 27.484 4.617 1 93.81 23 ASP B CA 1
ATOM 1322 C C . ASP B 1 23 ? 6.277 26.359 5.656 1 93.81 23 ASP B C 1
ATOM 1324 O O . ASP B 1 23 ? 7.266 26.094 6.344 1 93.81 23 ASP B O 1
ATOM 1328 N N . LEU B 1 24 ? 5.172 25.719 5.746 1 96.31 24 LEU B N 1
ATOM 1329 C CA . LEU B 1 24 ? 5.012 24.641 6.723 1 96.31 24 LEU B CA 1
ATOM 1330 C C . LEU B 1 24 ? 5.5 23.312 6.152 1 96.31 24 LEU B C 1
ATOM 1332 O O . LEU B 1 24 ? 4.91 22.781 5.211 1 96.31 24 LEU B O 1
ATOM 1336 N N . VAL B 1 25 ? 6.551 22.781 6.703 1 96.5 25 VAL B N 1
ATOM 1337 C CA . VAL B 1 25 ? 7.082 21.5 6.281 1 96.5 25 VAL B CA 1
ATOM 1338 C C . VAL B 1 25 ? 6.312 20.375 6.973 1 96.5 25 VAL B C 1
ATOM 1340 O O . VAL B 1 25 ? 6.156 20.375 8.195 1 96.5 25 VAL B O 1
ATOM 1343 N N . LEU B 1 26 ? 5.906 19.453 6.184 1 97.31 26 LEU B N 1
ATOM 1344 C CA . LEU B 1 26 ? 5.117 18.344 6.723 1 97.31 26 LEU B CA 1
ATOM 1345 C C . LEU B 1 26 ? 5.977 17.094 6.91 1 97.31 26 LEU B C 1
ATOM 1347 O O . LEU B 1 26 ? 5.73 16.297 7.816 1 97.31 26 LEU B O 1
ATOM 1351 N N . TRP B 1 27 ? 6.906 16.922 6.023 1 95.94 27 TRP B N 1
ATOM 1352 C CA . TRP B 1 27 ? 7.629 15.656 6 1 95.94 27 TRP B CA 1
ATOM 1353 C C . TRP B 1 27 ? 8.898 15.773 5.16 1 95.94 27 TRP B C 1
ATOM 1355 O O . TRP B 1 27 ? 8.883 16.375 4.086 1 95.94 27 TRP B O 1
ATOM 1365 N N . HIS B 1 28 ? 9.984 15.234 5.641 1 93.81 28 HIS B N 1
ATOM 1366 C CA . HIS B 1 28 ? 11.25 15.156 4.926 1 93.81 28 HIS B CA 1
ATOM 1367 C C . HIS B 1 28 ? 11.672 13.703 4.723 1 93.81 28 HIS B C 1
ATOM 1369 O O . HIS B 1 28 ? 12.539 13.203 5.445 1 93.81 28 HIS B O 1
ATOM 1375 N N . PRO B 1 29 ? 11.195 13.086 3.764 1 92.38 29 PRO B N 1
ATOM 1376 C CA . PRO B 1 29 ? 11.633 11.719 3.471 1 92.38 29 PRO B CA 1
ATOM 1377 C C . PRO B 1 29 ? 12.852 11.664 2.555 1 92.38 29 PRO B C 1
ATOM 1379 O O . PRO B 1 29 ? 13.227 12.68 1.96 1 92.38 29 PRO B O 1
ATOM 1382 N N . THR B 1 30 ? 13.477 10.453 2.541 1 89.44 30 THR B N 1
ATOM 1383 C CA . THR B 1 30 ? 14.438 10.211 1.476 1 89.44 30 THR B CA 1
ATOM 1384 C C . THR B 1 30 ? 13.758 10.258 0.11 1 89.44 30 THR B C 1
ATOM 1386 O O . THR B 1 30 ? 12.539 10.109 0.01 1 89.44 30 THR B O 1
ATOM 1389 N N . SER B 1 31 ? 14.523 10.469 -0.996 1 90.69 31 SER B N 1
ATOM 1390 C CA . SER B 1 31 ? 13.977 10.555 -2.346 1 90.69 31 SER B CA 1
ATOM 1391 C C . SER B 1 31 ? 13.211 9.289 -2.717 1 90.69 31 SER B C 1
ATOM 1393 O O . SER B 1 31 ? 12.133 9.359 -3.314 1 90.69 3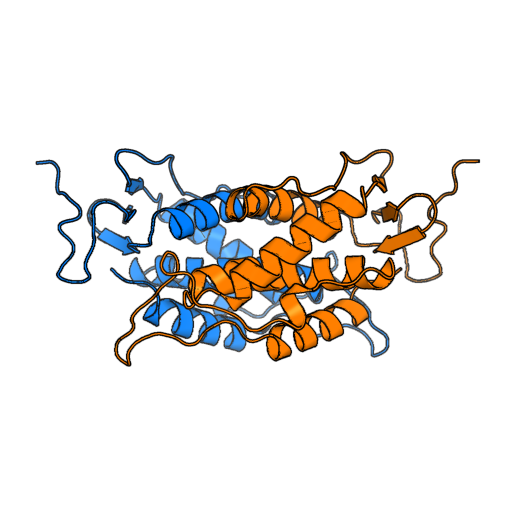1 SER B O 1
ATOM 1395 N N . ARG B 1 32 ? 13.734 8.172 -2.342 1 90.12 32 ARG B N 1
ATOM 1396 C CA . ARG B 1 32 ? 13.102 6.898 -2.672 1 90.12 32 ARG B CA 1
ATOM 1397 C C . ARG B 1 32 ? 11.734 6.781 -2.021 1 90.12 32 ARG B C 1
ATOM 1399 O O . ARG B 1 32 ? 10.758 6.391 -2.674 1 90.12 32 ARG B O 1
ATOM 1406 N N . VAL B 1 33 ? 11.672 7.156 -0.777 1 93.75 33 VAL B N 1
ATOM 1407 C CA . VAL B 1 33 ? 10.422 7.059 -0.034 1 93.75 33 VAL B CA 1
ATOM 1408 C C . VAL B 1 33 ? 9.43 8.102 -0.546 1 93.75 33 VAL B C 1
ATOM 1410 O O . VAL B 1 33 ? 8.242 7.816 -0.711 1 93.75 33 VAL B O 1
ATOM 1413 N N . ALA B 1 34 ? 9.922 9.273 -0.851 1 95 34 ALA B N 1
ATOM 1414 C CA . ALA B 1 34 ? 9.078 10.336 -1.382 1 95 34 ALA B CA 1
ATOM 1415 C C . ALA B 1 34 ? 8.453 9.93 -2.715 1 95 34 ALA B C 1
ATOM 1417 O O . ALA B 1 34 ? 7.246 10.078 -2.916 1 95 34 ALA B O 1
ATOM 1418 N N . GLU B 1 35 ? 9.266 9.43 -3.561 1 95.25 35 GLU B N 1
ATOM 1419 C CA . GLU B 1 35 ? 8.797 9.016 -4.883 1 95.25 35 GLU B CA 1
ATOM 1420 C C . GLU B 1 35 ? 7.773 7.891 -4.781 1 95.25 35 GLU B C 1
ATOM 1422 O O . GLU B 1 35 ? 6.762 7.898 -5.488 1 95.25 35 GLU B O 1
ATOM 1427 N N . LEU B 1 36 ? 8.062 6.926 -3.959 1 96.19 36 LEU B N 1
ATOM 1428 C CA . LEU B 1 36 ? 7.105 5.844 -3.754 1 96.19 36 LEU B CA 1
ATOM 1429 C C . LEU B 1 36 ? 5.773 6.379 -3.24 1 96.19 36 LEU B C 1
ATOM 1431 O O . LEU B 1 36 ? 4.711 5.949 -3.691 1 96.19 36 LEU B O 1
ATOM 1435 N N . PHE B 1 37 ? 5.832 7.332 -2.27 1 97.81 37 PHE B N 1
ATOM 1436 C CA . PHE B 1 37 ? 4.617 7.914 -1.713 1 97.81 37 PHE B CA 1
ATOM 1437 C C . PHE B 1 37 ? 3.803 8.609 -2.799 1 97.81 37 PHE B C 1
ATOM 1439 O O . PHE B 1 37 ? 2.588 8.414 -2.885 1 97.81 37 PHE B O 1
ATOM 1446 N N . VAL B 1 38 ? 4.441 9.328 -3.664 1 98.06 38 VAL B N 1
ATOM 1447 C CA . VAL B 1 38 ? 3.76 10.086 -4.707 1 98.06 38 VAL B CA 1
ATOM 1448 C C . VAL B 1 38 ? 3.182 9.133 -5.75 1 98.06 38 VAL B C 1
ATOM 1450 O O . VAL B 1 38 ? 2.014 9.25 -6.129 1 98.06 38 VAL B O 1
ATOM 1453 N N . ARG B 1 39 ? 3.936 8.141 -6.176 1 97.44 39 ARG B N 1
ATOM 1454 C CA . ARG B 1 39 ? 3.422 7.176 -7.141 1 97.44 39 ARG B CA 1
ATOM 1455 C C . ARG B 1 39 ? 2.242 6.402 -6.566 1 97.44 39 ARG B C 1
ATOM 1457 O O . ARG B 1 39 ? 1.266 6.133 -7.27 1 97.44 39 ARG B O 1
ATOM 1464 N N . THR B 1 40 ? 2.367 6.07 -5.324 1 97.88 40 THR B N 1
ATOM 1465 C CA . THR B 1 40 ? 1.29 5.34 -4.672 1 97.88 40 THR B CA 1
ATOM 1466 C C . THR B 1 40 ? 0.029 6.191 -4.586 1 97.88 40 THR B C 1
ATOM 1468 O O . THR B 1 40 ? -1.079 5.699 -4.801 1 97.88 40 THR B O 1
ATOM 1471 N N . SER B 1 41 ? 0.217 7.461 -4.273 1 98.19 41 SER B N 1
ATOM 1472 C CA . SER B 1 41 ? -0.938 8.352 -4.215 1 98.19 41 SER B CA 1
ATOM 1473 C C . SER B 1 41 ? -1.681 8.383 -5.547 1 98.19 41 SER B C 1
ATOM 1475 O O . SER B 1 41 ? -2.912 8.328 -5.578 1 98.19 41 SER B O 1
ATOM 1477 N N . GLU B 1 42 ? -0.974 8.43 -6.578 1 97.44 42 GLU B N 1
ATOM 1478 C CA . GLU B 1 42 ? -1.575 8.461 -7.91 1 97.44 42 GLU B CA 1
ATOM 1479 C C . GLU B 1 42 ? -2.287 7.148 -8.227 1 97.44 42 GLU B C 1
ATOM 1481 O O . GLU B 1 42 ? -3.322 7.145 -8.898 1 97.44 42 GLU B O 1
ATOM 1486 N N . ALA B 1 43 ? -1.713 6.137 -7.766 1 97 43 ALA B N 1
ATOM 1487 C CA . ALA B 1 43 ? -2.303 4.82 -7.996 1 97 43 ALA B CA 1
ATOM 1488 C C . ALA B 1 43 ? -3.611 4.664 -7.223 1 97 43 ALA B C 1
ATOM 1490 O O . ALA B 1 43 ? -4.535 3.986 -7.688 1 97 43 ALA B O 1
ATOM 1491 N N . ILE B 1 44 ? -3.721 5.316 -6.07 1 98 44 ILE B N 1
ATOM 1492 C CA . ILE B 1 44 ? -4.844 5.113 -5.164 1 98 44 ILE B CA 1
ATOM 1493 C C . ILE B 1 44 ? -5.941 6.133 -5.465 1 98 44 ILE B C 1
ATOM 1495 O O . ILE B 1 44 ? -7.121 5.883 -5.199 1 98 44 ILE B O 1
ATOM 1499 N N . ALA B 1 45 ? -5.605 7.23 -6.098 1 98 45 ALA B N 1
ATOM 1500 C CA . ALA B 1 45 ? -6.512 8.359 -6.289 1 98 45 ALA B CA 1
ATOM 1501 C C . ALA B 1 45 ? -7.781 7.922 -7.02 1 98 45 ALA B C 1
ATOM 1503 O O . ALA B 1 45 ? -8.891 8.281 -6.617 1 98 45 ALA B O 1
ATOM 1504 N N . PRO B 1 46 ? -7.672 7.07 -7.973 1 95.69 46 PRO B N 1
ATOM 1505 C CA . PRO B 1 46 ? -8.891 6.668 -8.68 1 95.69 46 PRO B CA 1
ATOM 1506 C C . PRO B 1 46 ? -9.859 5.887 -7.797 1 95.69 46 PRO B C 1
ATOM 1508 O O . PRO B 1 46 ? -11.047 5.812 -8.102 1 95.69 46 PRO B O 1
ATOM 1511 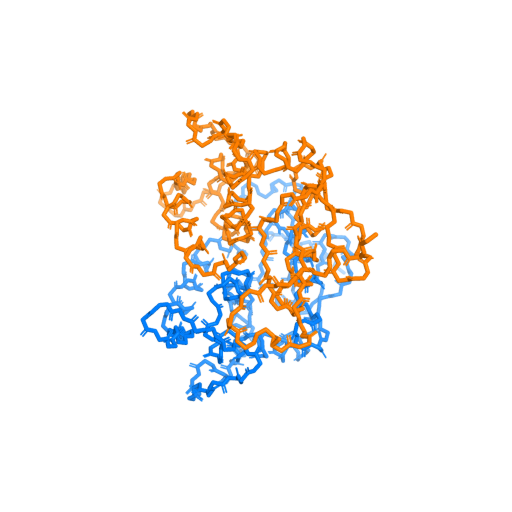N N . THR B 1 47 ? -9.391 5.277 -6.719 1 93.5 47 THR B N 1
ATOM 1512 C CA . THR B 1 47 ? -10.234 4.496 -5.82 1 93.5 47 THR B CA 1
ATOM 1513 C C . THR B 1 47 ? -11.305 5.379 -5.18 1 93.5 47 THR B C 1
ATOM 1515 O O . THR B 1 47 ? -12.391 4.906 -4.855 1 93.5 47 THR B O 1
ATOM 1518 N N . VAL B 1 48 ? -11.031 6.695 -5.043 1 95.38 48 VAL B N 1
ATOM 1519 C CA . VAL B 1 48 ? -11.969 7.59 -4.379 1 95.38 48 VAL B CA 1
ATOM 1520 C C . VAL B 1 48 ? -12.398 8.695 -5.34 1 95.38 48 VAL B C 1
ATOM 1522 O O . VAL B 1 48 ? -13.258 9.516 -5.008 1 95.38 48 VAL B O 1
ATOM 1525 N N . GLY B 1 49 ? -11.805 8.789 -6.531 1 96.56 49 GLY B N 1
ATOM 1526 C CA . GLY B 1 49 ? -12.188 9.727 -7.57 1 96.56 49 GLY B CA 1
ATOM 1527 C C . GLY B 1 49 ? -11.836 11.164 -7.234 1 96.56 49 GLY B C 1
ATOM 1528 O O . GLY B 1 49 ? -12.578 12.086 -7.578 1 96.56 49 GLY B O 1
ATOM 1529 N N . LEU B 1 50 ? -10.859 11.438 -6.445 1 97.56 50 LEU B N 1
ATOM 1530 C CA . LEU B 1 50 ? -10.43 12.773 -6.039 1 97.56 50 LEU B CA 1
ATOM 1531 C C . LEU B 1 50 ? -8.961 13 -6.391 1 97.56 50 LEU B C 1
ATOM 1533 O O . LEU B 1 50 ? -8.172 12.055 -6.422 1 97.56 50 LEU B O 1
ATOM 1537 N N . PRO B 1 51 ? -8.586 14.242 -6.672 1 98.06 51 PRO B N 1
ATOM 1538 C CA . PRO B 1 51 ? -7.164 14.539 -6.855 1 98.06 51 PRO B CA 1
ATOM 1539 C C . PRO B 1 51 ? -6.355 14.383 -5.57 1 98.06 51 PRO B C 1
ATOM 1541 O O . PRO B 1 51 ? -6.91 14.484 -4.473 1 98.06 51 PRO B O 1
ATOM 1544 N N . THR B 1 52 ? -5.066 14.148 -5.691 1 98.5 52 THR B N 1
ATOM 1545 C CA . THR B 1 52 ? -4.223 13.875 -4.535 1 98.5 52 THR B CA 1
ATOM 1546 C C . THR B 1 52 ? -3.895 15.156 -3.779 1 98.5 52 THR B C 1
ATOM 1548 O O . THR B 1 52 ? -3.637 15.125 -2.574 1 98.5 52 THR B O 1
ATOM 1551 N N . GLY B 1 53 ? -3.799 16.297 -4.488 1 98.56 53 GLY B N 1
ATOM 1552 C CA . GLY B 1 53 ? -3.379 17.547 -3.902 1 98.56 53 GLY B CA 1
ATOM 1553 C C . GLY B 1 53 ? -1.871 17.688 -3.805 1 98.56 53 GLY B C 1
ATOM 1554 O O . GLY B 1 53 ? -1.367 18.641 -3.199 1 98.56 53 GLY B O 1
ATOM 1555 N N . ILE B 1 54 ? -1.096 16.719 -4.344 1 98.31 54 ILE B N 1
ATOM 1556 C CA . ILE B 1 54 ? 0.362 16.766 -4.379 1 98.31 54 ILE B CA 1
ATOM 1557 C C . ILE B 1 54 ? 0.827 17.312 -5.723 1 98.31 54 ILE B C 1
ATOM 1559 O O . ILE B 1 54 ? 0.604 16.688 -6.766 1 98.31 54 ILE B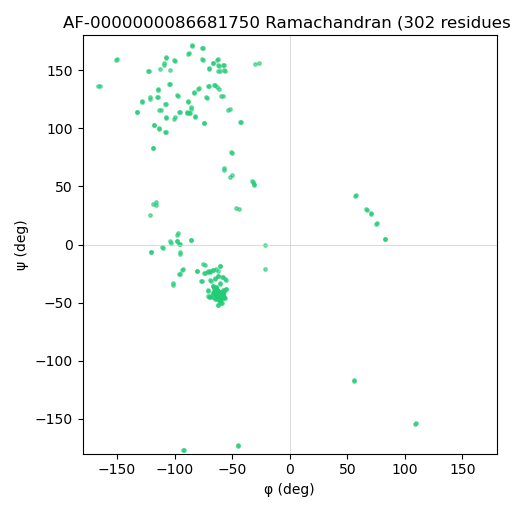 O 1
ATOM 1563 N N . ALA B 1 55 ? 1.437 18.453 -5.742 1 96.94 55 ALA B N 1
ATOM 1564 C CA . ALA B 1 55 ? 1.914 19.078 -6.977 1 96.94 55 ALA B CA 1
ATOM 1565 C C . ALA B 1 55 ? 3.184 18.391 -7.477 1 96.94 55 ALA B C 1
ATOM 1567 O O . ALA B 1 55 ? 3.865 17.703 -6.715 1 96.94 55 ALA B O 1
ATOM 1568 N N . PRO B 1 56 ? 3.496 18.547 -8.742 1 95.25 56 PRO B N 1
ATOM 1569 C CA . PRO B 1 56 ? 4.77 18.031 -9.25 1 95.25 56 PRO B CA 1
ATOM 1570 C C . PRO B 1 56 ? 5.973 18.594 -8.492 1 95.25 56 PRO B C 1
ATOM 1572 O O . PRO B 1 56 ? 5.945 19.734 -8.039 1 95.25 56 PRO B O 1
ATOM 1575 N N . VAL B 1 57 ? 6.984 17.828 -8.422 1 93.94 57 VAL B N 1
ATOM 1576 C CA . VAL B 1 57 ? 8.172 18.188 -7.652 1 93.94 57 VAL B CA 1
ATOM 1577 C C . VAL B 1 57 ? 8.93 19.312 -8.344 1 93.94 57 VAL B C 1
ATOM 1579 O O . VAL B 1 57 ? 9.055 19.312 -9.57 1 93.94 57 VAL B O 1
ATOM 1582 N N . VAL B 1 58 ? 9.375 20.281 -7.582 1 92.69 58 VAL B N 1
ATOM 1583 C CA . VAL B 1 58 ? 10.266 21.344 -8.016 1 92.69 58 VAL B CA 1
ATOM 1584 C C . VAL B 1 58 ? 11.406 21.5 -7.008 1 92.69 58 VAL B C 1
ATOM 1586 O O . VAL B 1 58 ? 11.164 21.844 -5.844 1 92.69 58 VAL B O 1
ATOM 1589 N N . ALA B 1 59 ? 12.656 21.188 -7.484 1 91 59 ALA B N 1
ATOM 1590 C CA . ALA B 1 59 ? 13.828 21.344 -6.629 1 91 59 ALA B CA 1
ATOM 1591 C C . ALA B 1 59 ? 13.68 20.531 -5.344 1 91 59 ALA B C 1
ATOM 1593 O O . ALA B 1 59 ? 13.836 21.078 -4.246 1 91 59 ALA B O 1
ATOM 1594 N N . ASP B 1 60 ? 13.188 19.328 -5.406 1 92.06 60 ASP B N 1
ATOM 1595 C CA . ASP B 1 60 ? 13.086 18.359 -4.312 1 92.06 60 ASP B CA 1
ATOM 1596 C C . ASP B 1 60 ? 11.945 18.734 -3.361 1 92.06 60 ASP B C 1
ATOM 1598 O O . ASP B 1 60 ? 11.922 18.297 -2.209 1 92.06 60 ASP B O 1
ATOM 1602 N N . GLU B 1 61 ? 11.062 19.578 -3.879 1 95.06 61 GLU B N 1
ATOM 1603 C CA . GLU B 1 61 ? 9.961 20.031 -3.025 1 95.06 61 GLU B CA 1
ATOM 1604 C C . GLU B 1 61 ? 8.609 19.688 -3.635 1 95.06 61 GLU B C 1
ATOM 1606 O O . GLU B 1 61 ? 8.367 19.953 -4.812 1 95.06 61 GLU B O 1
ATOM 1611 N N . TYR B 1 62 ? 7.844 19.016 -2.852 1 97.38 62 TYR B N 1
ATOM 1612 C CA . TYR B 1 62 ? 6.449 18.75 -3.197 1 97.38 62 TYR B CA 1
ATOM 1613 C C . TYR B 1 62 ? 5.516 19.719 -2.479 1 97.38 62 TYR B C 1
ATOM 1615 O O . TYR B 1 62 ? 5.348 19.641 -1.26 1 97.38 62 TYR B O 1
ATOM 1623 N N . GLU B 1 63 ? 4.941 20.609 -3.275 1 98 63 GLU B N 1
ATOM 1624 C CA . GLU B 1 63 ? 3.934 21.5 -2.699 1 98 63 GLU B CA 1
ATOM 1625 C C . GLU B 1 63 ? 2.59 20.797 -2.566 1 98 63 GLU B C 1
ATOM 1627 O O . GLU B 1 63 ? 2.133 20.125 -3.504 1 98 63 GLU B O 1
ATOM 1632 N N . ILE B 1 64 ? 1.963 20.953 -1.381 1 98.25 64 ILE B N 1
ATOM 1633 C CA . ILE B 1 64 ? 0.686 20.312 -1.087 1 98.25 64 ILE B CA 1
ATOM 1634 C C . ILE B 1 64 ? -0.427 21.359 -1.08 1 98.25 64 ILE B C 1
ATOM 1636 O O . ILE B 1 64 ? -0.34 22.359 -0.371 1 98.25 64 ILE B O 1
ATOM 1640 N N . ASP B 1 65 ? -1.38 21.156 -1.919 1 98.44 65 ASP B N 1
ATOM 1641 C CA . ASP B 1 65 ? -2.646 21.859 -1.722 1 98.44 65 ASP B CA 1
ATOM 1642 C C . ASP B 1 65 ? -3.434 21.25 -0.562 1 98.44 65 ASP B C 1
ATOM 1644 O O . ASP B 1 65 ? -4.027 20.172 -0.702 1 98.44 65 ASP B O 1
ATOM 1648 N N . LEU B 1 66 ? -3.416 21.922 0.479 1 97.94 66 LEU B N 1
ATOM 1649 C CA . LEU B 1 66 ? -3.859 21.344 1.743 1 97.94 66 LEU B CA 1
ATOM 1650 C C . LEU B 1 66 ? -5.34 20.984 1.686 1 97.94 66 LEU B C 1
ATOM 1652 O O . LEU B 1 66 ? -5.738 19.922 2.172 1 97.94 66 LEU B O 1
ATOM 1656 N N . ASP B 1 67 ? -6.172 21.812 1.148 1 97.81 67 ASP B N 1
ATOM 1657 C CA . ASP B 1 67 ? -7.598 21.516 1.068 1 97.81 67 ASP B CA 1
ATOM 1658 C C . ASP B 1 67 ? -7.852 20.25 0.244 1 97.81 67 ASP B C 1
ATOM 1660 O O . ASP B 1 67 ? -8.594 19.359 0.67 1 97.81 67 ASP B O 1
ATOM 1664 N N . THR B 1 68 ? -7.258 20.203 -0.875 1 98.31 68 THR B N 1
ATOM 1665 C CA . THR B 1 68 ? -7.418 19.062 -1.768 1 98.31 68 THR B CA 1
ATOM 1666 C C . THR B 1 68 ? -6.875 17.797 -1.121 1 98.31 68 THR B C 1
ATOM 1668 O O . THR B 1 68 ? -7.52 16.734 -1.162 1 98.31 68 THR B O 1
ATOM 1671 N N . PHE B 1 69 ? -5.73 17.906 -0.525 1 98.56 69 PHE B N 1
ATOM 1672 C CA . PHE B 1 69 ? -5.086 16.766 0.091 1 98.56 69 PHE B CA 1
ATOM 1673 C C . PHE B 1 69 ? -5.902 16.25 1.269 1 98.56 69 PHE B C 1
ATOM 1675 O O . PHE B 1 69 ? -6.035 15.031 1.458 1 98.56 69 PHE B O 1
ATOM 1682 N N . THR B 1 70 ? -6.449 17.125 2.051 1 98 70 THR B N 1
ATOM 1683 C CA . THR B 1 70 ? -7.27 16.75 3.195 1 98 70 THR B CA 1
ATOM 1684 C C . THR B 1 70 ? -8.531 16.031 2.74 1 98 70 THR B C 1
ATOM 1686 O O . THR B 1 70 ? -8.922 15.008 3.32 1 98 70 THR B O 1
ATOM 1689 N N . ALA B 1 71 ? -9.164 16.5 1.711 1 97.94 71 ALA B N 1
ATOM 1690 C CA . ALA B 1 71 ? -10.344 15.844 1.161 1 97.94 71 ALA B CA 1
ATOM 1691 C C . ALA B 1 71 ? -10.008 14.445 0.658 1 97.94 71 ALA B C 1
ATOM 1693 O O . ALA B 1 71 ? -10.773 13.5 0.864 1 97.94 71 ALA B O 1
ATOM 1694 N N . PHE B 1 72 ? -8.898 14.383 0 1 98.38 72 PHE B N 1
ATOM 1695 C CA . PHE B 1 72 ? -8.398 13.109 -0.506 1 98.38 72 PHE B CA 1
ATOM 1696 C C . PHE B 1 72 ? -8.172 12.125 0.633 1 98.38 72 PHE B C 1
ATOM 1698 O O . PHE B 1 72 ? -8.664 10.992 0.587 1 98.38 72 PHE B O 1
ATOM 1705 N N . ALA B 1 73 ? -7.461 12.547 1.686 1 98 73 ALA B N 1
ATOM 1706 C CA . ALA B 1 73 ? -7.184 11.703 2.844 1 98 73 ALA B CA 1
ATOM 1707 C C . ALA B 1 73 ? -8.477 11.281 3.539 1 98 73 ALA B C 1
ATOM 1709 O O . ALA B 1 73 ? -8.625 10.117 3.932 1 98 73 ALA B O 1
ATOM 1710 N N . ASP B 1 74 ? -9.383 12.18 3.645 1 97.56 74 ASP B N 1
ATOM 1711 C CA . ASP B 1 74 ? -10.664 11.898 4.289 1 97.56 74 ASP B CA 1
ATOM 1712 C C . ASP B 1 74 ? -11.438 10.828 3.525 1 97.56 74 ASP B C 1
ATOM 1714 O O . ASP B 1 74 ? -12.008 9.922 4.133 1 97.56 74 ASP B O 1
ATOM 1718 N N . ALA B 1 75 ? -11.461 10.984 2.27 1 97.12 75 ALA B N 1
ATOM 1719 C CA . ALA B 1 75 ? -12.148 10.008 1.428 1 97.12 75 ALA B CA 1
ATOM 1720 C C . ALA B 1 75 ? -11.508 8.633 1.546 1 97.12 75 ALA B C 1
ATOM 1722 O O . ALA B 1 75 ? -12.203 7.613 1.547 1 97.12 75 ALA B O 1
ATOM 1723 N N . LEU B 1 76 ? -10.188 8.578 1.61 1 97.44 76 LEU B N 1
ATOM 1724 C CA . LEU B 1 76 ? -9.484 7.309 1.76 1 97.44 76 LEU B CA 1
ATOM 1725 C C . LEU B 1 76 ? -9.828 6.652 3.092 1 97.44 76 LEU B C 1
ATOM 1727 O O . LEU B 1 76 ? -10.039 5.438 3.152 1 97.44 76 LEU B O 1
ATOM 1731 N N . VAL B 1 77 ? -9.859 7.469 4.148 1 96.81 77 VAL B N 1
ATOM 1732 C CA . VAL B 1 77 ? -10.211 6.941 5.465 1 96.81 77 VAL B CA 1
ATOM 1733 C C . VAL B 1 77 ? -11.641 6.395 5.434 1 96.81 77 VAL B C 1
ATOM 1735 O O . VAL B 1 77 ? -11.898 5.301 5.938 1 96.81 77 VAL B O 1
ATOM 1738 N N . HIS B 1 78 ? -12.469 7.113 4.82 1 94.94 78 HIS B N 1
ATOM 1739 C CA . HIS B 1 78 ? -13.852 6.656 4.695 1 94.94 78 HIS B CA 1
ATOM 1740 C C . HIS B 1 78 ? -13.922 5.324 3.957 1 94.94 78 HIS B C 1
ATOM 1742 O O . HIS B 1 78 ? -14.617 4.402 4.391 1 94.94 78 HIS B O 1
ATOM 1748 N N . ARG B 1 79 ? -13.227 5.285 2.852 1 93.75 79 ARG B N 1
ATOM 1749 C CA . ARG B 1 79 ? -13.203 4.059 2.059 1 93.75 79 ARG B CA 1
ATOM 1750 C C . ARG B 1 79 ? -12.633 2.896 2.863 1 93.75 79 ARG B C 1
ATOM 1752 O O . ARG B 1 79 ? -13.18 1.794 2.846 1 93.75 79 ARG B O 1
ATOM 1759 N N . TYR B 1 80 ? -11.562 3.105 3.521 1 94.75 80 TYR B N 1
ATOM 1760 C CA . TYR B 1 80 ? -10.93 2.102 4.367 1 94.75 80 TYR B CA 1
ATOM 1761 C C . TYR B 1 80 ? -11.891 1.604 5.438 1 94.75 80 TYR B C 1
ATOM 1763 O O . TYR B 1 80 ? -12.031 0.396 5.641 1 94.75 80 TYR B O 1
ATOM 1771 N N . LEU B 1 81 ? -12.594 2.484 6.078 1 94.06 81 LEU B N 1
ATOM 1772 C CA . LEU B 1 81 ? -13.422 2.141 7.23 1 94.06 81 LEU B CA 1
ATOM 1773 C C . LEU B 1 81 ? -14.75 1.536 6.789 1 94.06 81 LEU B C 1
ATOM 1775 O O . LEU B 1 81 ? -15.383 0.803 7.547 1 94.06 81 LEU B O 1
ATOM 1779 N N . SER B 1 82 ? -15.133 1.832 5.582 1 89.88 82 SER B N 1
ATOM 1780 C CA . SER B 1 82 ? -16.438 1.361 5.105 1 89.88 82 SER B CA 1
ATOM 1781 C C . SER B 1 82 ? -16.297 0.06 4.324 1 89.88 82 SER B C 1
ATOM 1783 O O . SER B 1 82 ? -17.266 -0.433 3.752 1 89.88 82 SER B O 1
ATOM 1785 N N . SER B 1 83 ? -15.148 -0.449 4.184 1 86.81 83 SER B N 1
ATOM 1786 C CA . SER B 1 83 ? -14.945 -1.66 3.398 1 86.81 83 SER B CA 1
ATOM 1787 C C . SER B 1 83 ? -14.711 -2.871 4.297 1 86.81 83 SER B C 1
ATOM 1789 O O . SER B 1 83 ? -14 -2.781 5.297 1 86.81 83 SER B O 1
ATOM 1791 N N . SER B 1 84 ? -15.32 -3.949 3.91 1 81.56 84 SER B N 1
ATOM 1792 C CA . SER B 1 84 ? -15.031 -5.23 4.547 1 81.56 84 SER B CA 1
ATOM 1793 C C . SER B 1 84 ? -14.031 -6.039 3.734 1 81.56 84 SER B C 1
ATOM 1795 O O . SER B 1 84 ? -13.656 -7.148 4.125 1 81.56 84 SER B O 1
ATOM 1797 N N . HIS B 1 85 ? -13.547 -5.484 2.674 1 87 85 HIS B N 1
ATOM 1798 C CA . HIS B 1 85 ? -12.617 -6.172 1.78 1 87 85 HIS B CA 1
ATOM 1799 C C . HIS B 1 85 ? -11.188 -6.105 2.307 1 87 85 HIS B C 1
ATOM 1801 O O . HIS B 1 85 ? -10.531 -5.074 2.189 1 87 85 HIS B O 1
ATOM 1807 N N . THR B 1 86 ? -10.734 -7.238 2.715 1 89.44 86 THR B N 1
ATOM 1808 C CA . THR B 1 86 ? -9.438 -7.355 3.371 1 89.44 86 THR B CA 1
ATOM 1809 C C . THR B 1 86 ? -8.328 -6.844 2.463 1 89.44 86 THR B C 1
ATOM 1811 O O . THR B 1 86 ? -7.465 -6.078 2.9 1 89.44 86 THR B O 1
ATOM 1814 N N . ILE B 1 87 ? -8.359 -7.227 1.188 1 93.12 87 ILE B N 1
ATOM 1815 C CA . ILE B 1 87 ? -7.277 -6.879 0.272 1 93.12 87 ILE B CA 1
ATOM 1816 C C . ILE B 1 87 ? -7.293 -5.379 0 1 93.12 87 ILE B C 1
ATOM 1818 O O . ILE B 1 87 ? -6.25 -4.719 0.057 1 93.12 87 ILE B O 1
ATOM 1822 N N . LEU B 1 88 ? -8.469 -4.848 -0.241 1 93.06 88 LEU B N 1
ATOM 1823 C CA . LEU B 1 88 ? -8.586 -3.41 -0.468 1 93.06 88 LEU B CA 1
ATOM 1824 C C . LEU B 1 88 ? -8.031 -2.625 0.716 1 93.06 88 LEU B C 1
ATOM 1826 O O . LEU B 1 88 ? -7.23 -1.707 0.536 1 93.06 88 LEU B O 1
ATOM 1830 N N . ARG B 1 89 ? -8.352 -2.973 1.88 1 94.56 89 ARG B N 1
ATOM 1831 C CA . ARG B 1 89 ? -7.887 -2.287 3.08 1 94.56 89 ARG B CA 1
ATOM 1832 C C . ARG B 1 89 ? -6.371 -2.412 3.23 1 94.56 89 ARG B C 1
ATOM 1834 O O . ARG B 1 89 ? -5.695 -1.44 3.568 1 94.56 89 ARG B O 1
ATOM 1841 N N . SER B 1 90 ? -5.938 -3.553 2.953 1 94.94 90 SER B N 1
ATOM 1842 C CA . SER B 1 90 ? -4.504 -3.809 3.076 1 94.94 90 SER B CA 1
ATOM 1843 C C . SER B 1 90 ? -3.705 -2.957 2.094 1 94.94 90 SER B C 1
ATOM 1845 O O . SER B 1 90 ? -2.615 -2.484 2.42 1 94.94 90 SER B O 1
ATOM 1847 N N . LEU B 1 91 ? -4.199 -2.721 0.911 1 95.56 91 LEU B N 1
ATOM 1848 C CA . LEU B 1 91 ? -3.516 -1.95 -0.124 1 95.56 91 LEU B CA 1
ATOM 1849 C C . LEU B 1 91 ? -3.549 -0.46 0.199 1 95.56 91 LEU B C 1
ATOM 1851 O O . LEU B 1 91 ? -2.639 0.281 -0.182 1 95.56 91 LEU B O 1
ATOM 1855 N N . LEU B 1 92 ? -4.516 -0.053 0.974 1 96.38 92 LEU B N 1
ATOM 1856 C CA . LEU B 1 92 ? -4.723 1.366 1.236 1 96.38 92 LEU B CA 1
ATOM 1857 C C . LEU B 1 92 ? -4.051 1.783 2.539 1 96.38 92 LEU B C 1
ATOM 1859 O O . LEU B 1 92 ? -3.705 2.953 2.719 1 96.38 92 LEU B O 1
ATOM 1863 N N . GLU B 1 93 ? -3.867 0.878 3.426 1 96.88 93 GLU B N 1
ATOM 1864 C CA . GLU B 1 93 ? -3.668 1.154 4.844 1 96.88 93 GLU B CA 1
ATOM 1865 C C . GLU B 1 93 ? -2.402 1.974 5.078 1 96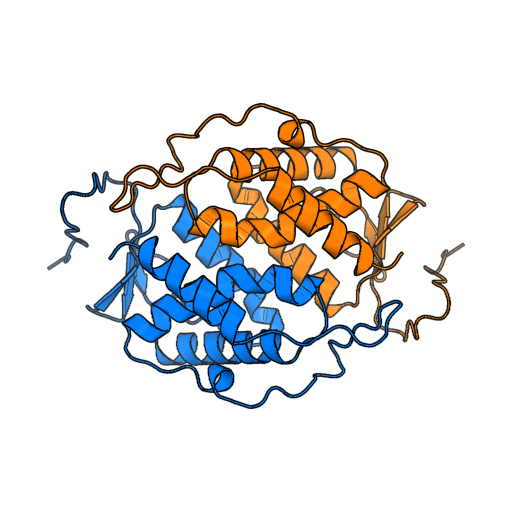.88 93 GLU B C 1
ATOM 1867 O O . GLU B 1 93 ? -2.443 3.021 5.727 1 96.88 93 GLU B O 1
ATOM 1872 N N . GLY B 1 94 ? -1.289 1.497 4.527 1 97.12 94 GLY B N 1
ATOM 1873 C CA . GLY B 1 94 ? -0.024 2.174 4.762 1 97.12 94 GLY B CA 1
ATOM 1874 C C . GLY B 1 94 ? -0.006 3.602 4.25 1 97.12 94 GLY B C 1
ATOM 1875 O O . GLY B 1 94 ? 0.444 4.512 4.953 1 97.12 94 GLY B O 1
ATOM 1876 N N . PHE B 1 95 ? -0.484 3.785 3.104 1 98.25 95 PHE B N 1
ATOM 1877 C CA . PHE B 1 95 ? -0.527 5.121 2.518 1 98.25 95 PHE B CA 1
ATOM 1878 C C . PHE B 1 95 ? -1.44 6.035 3.322 1 98.25 95 PHE B C 1
ATOM 1880 O O . PHE B 1 95 ? -1.086 7.184 3.605 1 98.25 95 PHE B O 1
ATOM 1887 N N . THR B 1 96 ? -2.627 5.523 3.652 1 98.12 96 THR B N 1
ATOM 1888 C CA . THR B 1 96 ? -3.627 6.312 4.363 1 98.12 96 THR B CA 1
ATOM 1889 C C . THR B 1 96 ? -3.082 6.785 5.711 1 98.12 96 THR B C 1
ATOM 1891 O O . THR B 1 96 ? -3.264 7.945 6.082 1 98.12 96 THR B O 1
ATOM 1894 N N . ALA B 1 97 ? -2.438 5.898 6.383 1 98.06 97 ALA B N 1
ATOM 1895 C CA . ALA B 1 97 ? -1.85 6.258 7.672 1 98.06 97 ALA B CA 1
ATOM 1896 C C . ALA B 1 97 ? -0.816 7.371 7.516 1 98.06 97 ALA B C 1
ATOM 1898 O O . ALA B 1 97 ? -0.751 8.289 8.336 1 98.06 97 ALA B O 1
ATOM 1899 N N . THR B 1 98 ? 0.035 7.27 6.5 1 98.19 98 THR B N 1
ATOM 1900 C CA . THR B 1 98 ? 1.052 8.281 6.242 1 98.19 98 THR B CA 1
ATOM 1901 C C . THR B 1 98 ? 0.406 9.625 5.91 1 98.19 98 THR B C 1
ATOM 1903 O O . THR B 1 98 ? 0.821 10.664 6.422 1 98.19 98 THR B O 1
ATOM 1906 N N . ALA B 1 99 ? -0.611 9.578 5.086 1 98.31 99 ALA B N 1
ATOM 1907 C CA . ALA B 1 99 ? -1.34 10.789 4.715 1 98.31 99 ALA B CA 1
ATOM 1908 C C . ALA B 1 99 ? -1.96 11.453 5.941 1 98.31 99 ALA B C 1
ATOM 1910 O O . ALA B 1 99 ? -1.95 12.68 6.062 1 98.31 99 ALA B O 1
ATOM 1911 N N . LEU B 1 100 ? -2.496 10.664 6.84 1 97.81 100 LEU B N 1
ATOM 1912 C CA . LEU B 1 100 ? -3.111 11.172 8.062 1 97.81 100 LEU B CA 1
ATOM 1913 C C . LEU B 1 100 ? -2.109 11.977 8.875 1 97.81 100 LEU B C 1
ATOM 1915 O O . LEU B 1 100 ? -2.447 13.039 9.414 1 97.81 100 LEU B O 1
ATOM 1919 N N . VAL B 1 101 ? -0.894 11.469 8.977 1 98 101 VAL B N 1
ATOM 1920 C CA . VAL B 1 101 ? 0.145 12.172 9.727 1 98 101 VAL B CA 1
ATOM 1921 C C . VAL B 1 101 ? 0.345 13.57 9.148 1 98 101 VAL B C 1
ATOM 1923 O O . VAL B 1 101 ? 0.433 14.547 9.891 1 98 101 VAL B O 1
ATOM 1926 N N . MET B 1 102 ? 0.389 13.664 7.824 1 98 102 MET B N 1
ATOM 1927 C CA . MET B 1 102 ? 0.635 14.945 7.16 1 98 102 MET B CA 1
ATOM 1928 C C . MET B 1 102 ? -0.524 15.906 7.387 1 98 102 MET B C 1
ATOM 1930 O O . MET B 1 102 ? -0.308 17.094 7.641 1 98 102 MET B O 1
ATOM 1934 N N . VAL B 1 103 ? -1.737 15.406 7.312 1 98.12 103 VAL B N 1
ATOM 1935 C CA . VAL B 1 103 ? -2.918 16.234 7.535 1 98.12 103 VAL B CA 1
ATOM 1936 C C . VAL B 1 103 ? -2.906 16.781 8.961 1 98.12 103 VAL B C 1
ATOM 1938 O O . VAL B 1 103 ? -3.158 17.969 9.18 1 98.12 103 VAL B O 1
ATOM 1941 N N . GLU B 1 104 ? -2.59 15.945 9.867 1 96.75 104 GLU B N 1
ATOM 1942 C CA . GLU B 1 104 ? -2.578 16.328 11.273 1 96.75 104 GLU B CA 1
ATOM 1943 C C . GLU B 1 104 ? -1.492 17.359 11.555 1 96.75 104 GLU B C 1
ATOM 1945 O O . GLU B 1 104 ? -1.706 18.312 12.32 1 96.75 104 GLU B O 1
ATOM 1950 N N . ARG B 1 105 ? -0.365 17.219 10.922 1 97.12 105 ARG B N 1
ATOM 1951 C CA . ARG B 1 105 ? 0.721 18.172 11.094 1 97.12 105 ARG B CA 1
ATOM 1952 C C . ARG B 1 105 ? 0.324 19.547 10.57 1 97.12 105 ARG B C 1
ATOM 1954 O O . ARG B 1 105 ? 0.826 20.578 11.047 1 97.12 105 ARG B O 1
ATOM 1961 N N . ALA B 1 106 ? -0.512 19.547 9.617 1 97.38 106 ALA B N 1
ATOM 1962 C CA . ALA B 1 106 ? -1.016 20.812 9.07 1 97.38 106 ALA B CA 1
ATOM 1963 C C . ALA B 1 106 ? -2.205 21.312 9.883 1 97.38 106 ALA B C 1
ATOM 1965 O O . ALA B 1 106 ? -2.891 22.25 9.469 1 97.38 106 ALA B O 1
ATOM 1966 N N . GLU B 1 107 ? -2.514 20.594 10.953 1 96.12 107 GLU B N 1
ATOM 1967 C CA . GLU B 1 107 ? -3.549 20.969 11.914 1 96.12 107 GLU B CA 1
ATOM 1968 C C . GLU B 1 107 ? -4.934 20.922 11.273 1 96.12 107 GLU B C 1
ATOM 1970 O O . GLU B 1 107 ? -5.785 21.766 11.555 1 96.12 107 GLU B O 1
ATOM 1975 N N . ARG B 1 108 ? -5.078 20.062 10.344 1 96.12 108 ARG B N 1
ATOM 1976 C CA . ARG B 1 108 ? -6.391 19.75 9.797 1 96.12 108 ARG B CA 1
ATOM 1977 C C . ARG B 1 108 ? -6.93 18.453 10.391 1 96.12 108 ARG B C 1
ATOM 1979 O O . ARG B 1 108 ? -6.164 17.641 10.93 1 96.12 108 ARG B O 1
ATOM 1986 N N . SER B 1 109 ? -8.188 18.344 10.312 1 92.94 109 SER B N 1
ATOM 1987 C CA . SER B 1 109 ? -8.836 17.141 10.82 1 92.94 109 SER B CA 1
ATOM 1988 C C . SER B 1 109 ? -9.375 16.281 9.68 1 92.94 109 SER B C 1
ATOM 1990 O O . SER B 1 109 ? -9.562 16.781 8.562 1 92.94 109 SER B O 1
ATOM 1992 N N . VAL B 1 110 ? -9.5 15.008 9.945 1 94.31 110 VAL B N 1
ATOM 1993 C CA . VAL B 1 110 ? -10.125 14.047 9.039 1 94.31 110 VAL B CA 1
ATOM 1994 C C . VAL B 1 110 ? -11.422 13.523 9.656 1 94.31 110 VAL B C 1
ATOM 1996 O O . VAL B 1 110 ? -11.406 12.57 10.438 1 94.31 110 VAL B O 1
ATOM 1999 N N . PRO B 1 111 ? -12.539 14.008 9.281 1 92.5 111 PRO B N 1
ATOM 2000 C CA . PRO B 1 111 ? -13.82 13.688 9.906 1 92.5 111 PRO B CA 1
ATOM 2001 C C . PRO B 1 111 ? -14.164 12.203 9.82 1 92.5 111 PRO B C 1
ATOM 2003 O O . PRO B 1 111 ? -14.797 11.656 10.727 1 92.5 111 PRO B O 1
ATOM 2006 N N . ALA B 1 112 ? -13.797 11.594 8.844 1 92.38 112 ALA B N 1
ATOM 2007 C CA . ALA B 1 112 ? -14.133 10.188 8.648 1 92.38 112 ALA B CA 1
ATOM 2008 C C . ALA B 1 112 ? -13.609 9.336 9.805 1 92.38 112 ALA B C 1
ATOM 2010 O O . ALA B 1 112 ? -14.156 8.273 10.094 1 92.38 112 ALA B O 1
ATOM 2011 N N . LEU B 1 113 ? -12.547 9.75 10.453 1 92.44 113 LEU B N 1
ATOM 2012 C CA . LEU B 1 113 ? -11.914 8.984 11.523 1 92.44 113 LEU B CA 1
ATOM 2013 C C . LEU B 1 113 ? -12.805 8.945 12.758 1 92.44 113 LEU B C 1
ATOM 2015 O O . LEU B 1 113 ? -12.672 8.047 13.594 1 92.44 113 LEU B O 1
ATOM 2019 N N . THR B 1 114 ? -13.656 9.875 12.867 1 87.5 114 THR B N 1
ATOM 2020 C CA . THR B 1 114 ? -14.484 9.969 14.062 1 87.5 114 THR B CA 1
ATOM 2021 C C . THR B 1 114 ? -15.938 9.633 13.734 1 87.5 114 THR B C 1
ATOM 2023 O O . THR B 1 114 ? -16.797 9.609 14.625 1 87.5 114 THR B O 1
ATOM 2026 N N . GLY B 1 115 ? -16.156 9.391 12.508 1 86.75 115 GLY B N 1
ATOM 2027 C CA . GLY B 1 115 ? -17.516 9.047 12.117 1 86.75 115 GLY B CA 1
ATOM 2028 C C . GLY B 1 115 ? -17.828 7.574 12.289 1 86.75 115 GLY B C 1
ATOM 2029 O O . GLY B 1 115 ? -16.953 6.785 12.656 1 86.75 115 GLY B O 1
ATOM 2030 N N . THR B 1 116 ? -19.125 7.199 12.125 1 85.5 116 THR B N 1
ATOM 2031 C CA . THR B 1 116 ? -19.562 5.809 12.148 1 85.5 116 THR B CA 1
ATOM 2032 C C . THR B 1 116 ? -19.5 5.191 10.758 1 85.5 116 THR B C 1
ATOM 2034 O O . THR B 1 116 ? -20.188 5.633 9.836 1 85.5 116 THR B O 1
ATOM 2037 N N . PRO B 1 117 ? -18.594 4.277 10.734 1 85.25 117 PRO B N 1
ATOM 2038 C CA . PRO B 1 117 ? -18.484 3.68 9.406 1 85.25 117 PRO B CA 1
ATOM 2039 C C . PRO B 1 117 ? -19.734 2.92 8.984 1 85.25 117 PRO B C 1
ATOM 2041 O O . PRO B 1 117 ? -20.391 2.297 9.82 1 85.25 117 PRO B O 1
ATOM 2044 N N . THR B 1 118 ? -20.078 3.143 7.742 1 85.56 118 THR B N 1
ATOM 2045 C CA . THR B 1 118 ? -21.156 2.381 7.117 1 85.56 118 THR B CA 1
ATOM 2046 C C . THR B 1 118 ? -20.609 1.516 5.984 1 85.56 118 THR B C 1
ATOM 2048 O O . THR B 1 118 ? -19.844 1.987 5.148 1 85.56 118 THR B O 1
ATOM 2051 N N . LEU B 1 119 ? -21.047 0.343 6.031 1 86.75 119 LEU B N 1
ATOM 2052 C CA . LEU B 1 119 ? -20.578 -0.606 5.027 1 86.75 119 LEU B CA 1
ATOM 2053 C C . LEU B 1 119 ? -20.922 -0.125 3.621 1 86.75 119 LEU B C 1
ATOM 2055 O O . LEU B 1 119 ? -22.062 0.265 3.357 1 86.75 119 LEU B O 1
ATOM 2059 N N . ASP B 1 120 ? -19.969 -0.096 2.834 1 82.38 120 ASP B N 1
ATOM 2060 C CA . ASP B 1 120 ? -20.172 0.1 1.4 1 8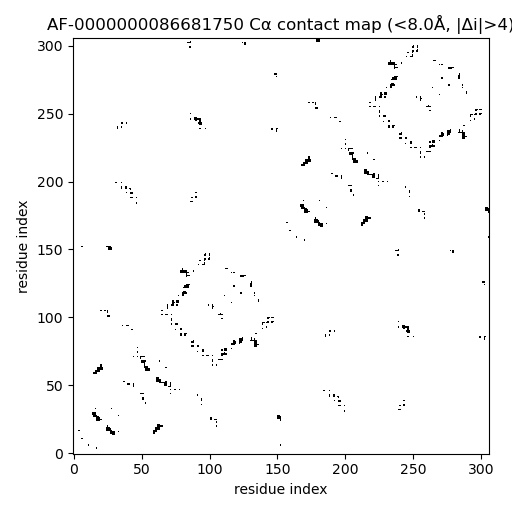2.38 120 ASP B CA 1
ATOM 2061 C C . ASP B 1 120 ? -20.453 -1.226 0.698 1 82.38 120 ASP B C 1
ATOM 2063 O O . ASP B 1 120 ? -19.594 -2.113 0.669 1 82.38 120 ASP B O 1
ATOM 2067 N N . PRO B 1 121 ? -21.547 -1.363 0.158 1 78.62 121 PRO B N 1
ATOM 2068 C CA . PRO B 1 121 ? -21.906 -2.646 -0.444 1 78.62 121 PRO B CA 1
ATOM 2069 C C . PRO B 1 121 ? -20.984 -3.043 -1.598 1 78.62 121 PRO B C 1
ATOM 2071 O O . PRO B 1 121 ? -20.906 -4.223 -1.941 1 78.62 121 PRO B O 1
ATOM 2074 N N . ARG B 1 122 ? -20.391 -2.076 -2.135 1 79.12 122 ARG B N 1
ATOM 2075 C CA . ARG B 1 122 ? -19.5 -2.383 -3.25 1 79.12 12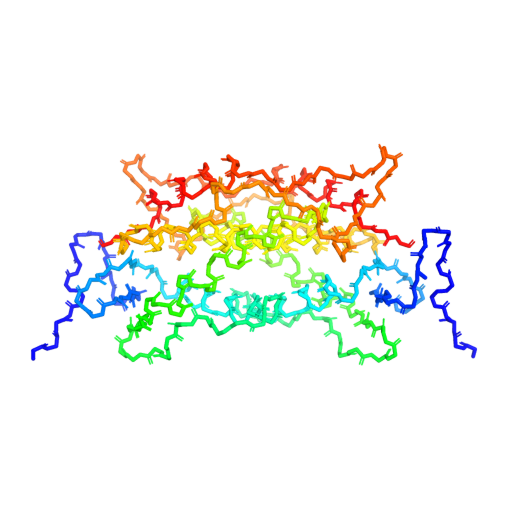2 ARG B CA 1
ATOM 2076 C C . ARG B 1 122 ? -18.219 -3.049 -2.764 1 79.12 122 ARG B C 1
ATOM 2078 O O . ARG B 1 122 ? -17.469 -3.639 -3.555 1 79.12 122 ARG B O 1
ATOM 2085 N N . ASP B 1 123 ? -17.969 -2.912 -1.55 1 78.81 123 ASP B N 1
ATOM 2086 C CA . ASP B 1 123 ? -16.75 -3.449 -0.963 1 78.81 123 ASP B CA 1
ATOM 2087 C C . ASP B 1 123 ? -17.062 -4.531 0.067 1 78.81 123 ASP B C 1
ATOM 2089 O O . ASP B 1 123 ? -16.406 -4.621 1.103 1 78.81 123 ASP B O 1
ATOM 2093 N N . LEU B 1 124 ? -18.078 -5.234 -0.217 1 75.69 124 LEU B N 1
ATOM 2094 C CA . LEU B 1 124 ? -18.5 -6.301 0.687 1 75.69 124 LEU B CA 1
ATOM 2095 C C . LEU B 1 124 ? -17.797 -7.605 0.354 1 75.69 124 LEU B C 1
ATOM 2097 O O . LEU B 1 124 ? -17.703 -7.992 -0.814 1 75.69 124 LEU B O 1
ATOM 2101 N N . GLN B 1 125 ? -17.141 -8.125 1.275 1 77.38 125 GLN B N 1
ATOM 2102 C CA . GLN B 1 125 ? -16.547 -9.453 1.131 1 77.38 125 GLN B CA 1
ATOM 2103 C C . GLN B 1 125 ? -17.188 -10.445 2.102 1 77.38 125 GLN B C 1
ATOM 2105 O O . GLN B 1 125 ? -17.25 -10.188 3.307 1 77.38 125 GLN B O 1
ATOM 2110 N N . VAL B 1 126 ? -17.625 -11.5 1.558 1 76.06 126 VAL B N 1
ATOM 2111 C CA . VAL B 1 126 ? -18.203 -12.562 2.373 1 76.06 126 VAL B CA 1
ATOM 2112 C C . VAL B 1 126 ? -17.234 -13.75 2.428 1 76.06 126 VAL B C 1
ATOM 2114 O O . VAL B 1 126 ? -16.844 -14.289 1.389 1 76.06 126 VAL B O 1
ATOM 2117 N N . GLY B 1 127 ? -16.688 -13.906 3.584 1 72.12 127 GLY B N 1
ATOM 2118 C CA . GLY B 1 127 ? -15.859 -15.086 3.791 1 72.12 127 GLY B CA 1
ATOM 2119 C C . GLY B 1 127 ? -16.625 -16.266 4.363 1 72.12 127 GLY B C 1
ATOM 2120 O O . GLY B 1 127 ? -17.859 -16.219 4.457 1 72.12 127 GLY B O 1
ATOM 2121 N N . PRO B 1 128 ? -15.883 -17.297 4.613 1 74.69 128 PRO B N 1
ATOM 2122 C CA . PRO B 1 128 ? -16.516 -18.516 5.133 1 74.69 128 PRO B CA 1
ATOM 2123 C C . PRO B 1 128 ? -17.312 -18.266 6.414 1 74.69 128 PRO B C 1
ATOM 2125 O O . PRO B 1 128 ? -18.312 -18.938 6.66 1 74.69 128 PRO B O 1
ATOM 2128 N N . ALA B 1 129 ? -16.891 -17.297 7.176 1 78.75 129 ALA B N 1
ATOM 2129 C CA . ALA B 1 129 ? -17.531 -17 8.461 1 78.75 129 ALA B CA 1
ATOM 2130 C C . ALA B 1 129 ? -18.531 -15.859 8.32 1 78.75 129 ALA B C 1
ATOM 2132 O O . ALA B 1 129 ? -19.047 -15.352 9.32 1 78.75 129 ALA B O 1
ATOM 2133 N N . GLY B 1 130 ? -18.766 -15.484 7.176 1 81.5 130 GLY B N 1
ATOM 2134 C CA . GLY B 1 130 ? -19.672 -14.367 6.953 1 81.5 130 GLY B CA 1
ATOM 2135 C C . GLY B 1 130 ? -18.969 -13.117 6.457 1 81.5 130 GLY B C 1
ATOM 2136 O O . GLY B 1 130 ? -17.938 -13.203 5.785 1 81.5 130 GLY B O 1
ATOM 2137 N N . ILE B 1 131 ? -19.641 -12.023 6.789 1 79.81 131 ILE B N 1
ATOM 2138 C CA . ILE B 1 131 ? -19.094 -10.766 6.309 1 79.81 131 ILE B CA 1
ATOM 2139 C C . ILE B 1 131 ? -17.828 -10.43 7.094 1 79.81 131 ILE B C 1
ATOM 2141 O O . ILE B 1 131 ? -17.828 -10.477 8.328 1 79.81 131 ILE B O 1
ATOM 2145 N N . SER B 1 132 ? -16.812 -10.195 6.383 1 83.62 132 SER B N 1
ATOM 2146 C CA . SER B 1 132 ? -15.555 -9.789 7.016 1 83.62 132 SER B CA 1
ATOM 2147 C C . SER B 1 132 ? -15.711 -8.469 7.762 1 83.62 132 SER B C 1
ATOM 2149 O O . SER B 1 132 ? -16.531 -7.633 7.387 1 83.62 132 SER B O 1
ATOM 2151 N N . PRO B 1 133 ? -14.984 -8.266 8.797 1 83.94 133 PRO B N 1
ATOM 2152 C CA . PRO B 1 133 ? -15.078 -7.02 9.562 1 83.94 133 PRO B CA 1
ATOM 2153 C C . PRO B 1 133 ? -14.695 -5.789 8.742 1 83.94 133 PRO B C 1
ATOM 2155 O O . PRO B 1 133 ? -13.906 -5.895 7.801 1 83.94 133 PRO B O 1
ATOM 2158 N N . LEU B 1 134 ? -15.258 -4.684 9.18 1 89.5 134 LEU B N 1
ATOM 2159 C CA . LEU B 1 134 ? -14.914 -3.404 8.57 1 89.5 134 LEU B CA 1
ATOM 2160 C C . LEU B 1 134 ? -13.547 -2.928 9.047 1 89.5 134 LEU B C 1
ATOM 2162 O O . LEU B 1 134 ? -12.945 -3.529 9.938 1 89.5 134 LEU B O 1
ATOM 2166 N N . GLY B 1 135 ? -13.133 -1.933 8.352 1 91.06 135 GLY B N 1
ATOM 2167 C CA . GLY B 1 135 ? -11.914 -1.298 8.812 1 91.06 135 GLY B CA 1
ATOM 2168 C C . GLY B 1 135 ? -12.008 -0.796 10.242 1 91.06 135 GLY B C 1
ATOM 2169 O O . GLY B 1 135 ? -13.102 -0.552 10.75 1 91.06 135 GLY B O 1
ATOM 2170 N N . ASP B 1 136 ? -10.867 -0.715 10.828 1 92.19 136 ASP B N 1
ATOM 2171 C CA . ASP B 1 136 ? -10.758 -0.315 12.227 1 92.19 136 ASP B CA 1
ATOM 2172 C C . ASP B 1 136 ? -10.062 1.035 12.359 1 92.19 136 ASP B C 1
ATOM 2174 O O . ASP B 1 136 ? -8.859 1.149 12.086 1 92.19 136 ASP B O 1
ATOM 2178 N N . ALA B 1 137 ? -10.805 1.993 12.852 1 93.31 137 ALA B N 1
ATOM 2179 C CA . ALA B 1 137 ? -10.25 3.338 12.992 1 93.31 137 ALA B CA 1
ATOM 2180 C C . ALA B 1 137 ? -9.094 3.354 13.984 1 93.31 137 ALA B C 1
ATOM 2182 O O . ALA B 1 137 ? -8.117 4.082 13.797 1 93.31 137 ALA B O 1
ATOM 2183 N N . GLU B 1 138 ? -9.219 2.609 15.008 1 93.69 138 GLU B N 1
ATOM 2184 C CA . GLU B 1 138 ? -8.164 2.562 16.016 1 93.69 138 GLU B CA 1
ATOM 2185 C C . GLU B 1 138 ? -6.875 1.983 15.438 1 93.69 138 GLU B C 1
ATOM 2187 O O . GLU B 1 138 ? -5.777 2.441 15.766 1 93.69 138 GLU B O 1
ATOM 2192 N N . ARG B 1 139 ? -7.043 0.989 14.648 1 93.88 139 ARG B N 1
ATOM 2193 C CA . ARG B 1 139 ? -5.875 0.413 13.992 1 93.88 139 ARG B CA 1
ATOM 2194 C C . ARG B 1 139 ? -5.191 1.438 13.094 1 93.88 139 ARG B C 1
ATOM 2196 O O . ARG B 1 139 ? -3.963 1.556 13.102 1 93.88 139 ARG B O 1
ATOM 2203 N N . LEU B 1 140 ? -5.988 2.148 12.344 1 95.38 140 LEU B N 1
ATOM 2204 C CA . LEU B 1 140 ? -5.441 3.17 11.453 1 95.38 140 LEU B CA 1
ATOM 2205 C C . LEU B 1 140 ? -4.762 4.277 12.25 1 95.38 140 LEU B C 1
ATOM 2207 O O . LEU B 1 140 ? -3.682 4.742 11.875 1 95.38 140 LEU B O 1
ATOM 2211 N N . ARG B 1 141 ? -5.293 4.652 13.383 1 94.75 141 ARG B N 1
ATOM 2212 C CA . ARG B 1 141 ? -4.711 5.676 14.242 1 94.75 141 ARG B CA 1
ATOM 2213 C C . ARG B 1 141 ? -3.381 5.211 14.828 1 94.75 141 ARG B C 1
ATOM 2215 O O . ARG B 1 141 ? -2.412 5.973 14.859 1 94.75 141 ARG B O 1
ATOM 2222 N N . ALA B 1 142 ? -3.424 4.047 15.258 1 95.69 142 ALA B N 1
ATOM 2223 C CA . ALA B 1 142 ? -2.199 3.486 15.828 1 95.69 142 ALA B CA 1
ATOM 2224 C C . ALA B 1 142 ? -1.082 3.443 14.789 1 95.69 142 ALA B C 1
ATOM 2226 O O . ALA B 1 142 ? 0.074 3.738 15.102 1 95.69 142 ALA B O 1
ATOM 2227 N N . LEU B 1 143 ? -1.448 3.053 13.609 1 96.12 143 LEU B N 1
ATOM 2228 C CA . LEU B 1 143 ? -0.455 3.012 12.539 1 96.12 143 LEU B CA 1
ATOM 2229 C C . LEU B 1 143 ? 0.047 4.414 12.211 1 96.12 143 LEU B C 1
ATOM 2231 O O . LEU B 1 143 ? 1.244 4.613 11.992 1 96.12 143 LEU B O 1
ATOM 2235 N N . ALA B 1 144 ? -0.832 5.352 12.172 1 96.44 144 ALA B N 1
ATOM 2236 C CA . ALA B 1 144 ? -0.443 6.734 11.922 1 96.44 144 ALA B CA 1
ATOM 2237 C C . ALA B 1 144 ? 0.519 7.238 12.992 1 96.44 144 ALA B C 1
ATOM 2239 O O . ALA B 1 144 ? 1.472 7.961 12.695 1 96.44 144 ALA B O 1
ATOM 2240 N N . GLU B 1 145 ? 0.255 6.898 14.203 1 95.12 145 GLU B N 1
ATOM 2241 C CA . GLU B 1 145 ? 1.145 7.281 15.297 1 95.12 145 GLU B CA 1
ATOM 2242 C C . GLU B 1 145 ? 2.537 6.688 15.109 1 95.12 145 GLU B C 1
ATOM 2244 O O . GLU B 1 145 ? 3.543 7.367 15.328 1 95.12 145 GLU B O 1
ATOM 2249 N N . LYS B 1 146 ? 2.512 5.461 14.758 1 93.19 146 LYS B N 1
ATOM 2250 C CA . LYS B 1 146 ? 3.787 4.812 14.461 1 93.19 146 LYS B CA 1
ATOM 2251 C C . LYS B 1 146 ? 4.512 5.52 13.32 1 93.19 146 LYS B C 1
ATOM 2253 O O . LYS B 1 146 ? 5.723 5.738 13.383 1 93.19 146 LYS B O 1
ATOM 2258 N N . HIS B 1 147 ? 3.777 5.895 12.273 1 95.06 147 HIS B N 1
ATOM 2259 C CA . HIS B 1 147 ? 4.355 6.594 11.133 1 95.06 147 HIS B CA 1
ATOM 2260 C C . HIS B 1 147 ? 4.891 7.965 11.547 1 95.06 147 HIS B C 1
ATOM 2262 O O . HIS B 1 147 ? 5.949 8.383 11.078 1 95.06 147 HIS B O 1
ATOM 2268 N N . GLU B 1 148 ? 4.168 8.594 12.359 1 94.69 148 GLU B N 1
ATOM 2269 C CA . GLU B 1 148 ? 4.586 9.922 12.797 1 94.69 148 GLU B CA 1
ATOM 2270 C C . GLU B 1 148 ? 5.992 9.891 13.391 1 94.69 148 GLU B C 1
ATOM 2272 O O . GLU B 1 148 ? 6.809 10.773 13.117 1 94.69 148 GLU B O 1
ATOM 2277 N N . ARG B 1 149 ? 6.305 8.922 14.07 1 90.56 149 ARG B N 1
ATOM 2278 C CA . ARG B 1 149 ? 7.605 8.773 14.719 1 90.56 149 ARG B CA 1
ATOM 2279 C C . ARG B 1 149 ? 8.703 8.508 13.688 1 90.56 149 ARG B C 1
ATOM 2281 O O . ARG B 1 149 ? 9.875 8.789 13.945 1 90.56 149 ARG B O 1
ATOM 2288 N N . ALA B 1 150 ? 8.312 8.016 12.594 1 90.31 150 ALA B N 1
ATOM 2289 C CA . ALA B 1 150 ? 9.281 7.625 11.57 1 90.31 150 ALA B CA 1
ATOM 2290 C C . ALA B 1 150 ? 9.32 8.641 10.438 1 90.31 150 ALA B C 1
ATOM 2292 O O . ALA B 1 150 ? 9.984 8.422 9.422 1 90.31 150 ALA B O 1
ATOM 2293 N N . MET B 1 151 ? 8.555 9.703 10.57 1 92.81 151 MET B N 1
ATOM 2294 C CA . MET B 1 151 ? 8.477 10.742 9.547 1 92.81 151 MET B CA 1
ATOM 2295 C C . MET B 1 151 ? 9.164 12.016 10.016 1 92.81 151 MET B C 1
ATOM 2297 O O . MET B 1 151 ? 8.562 12.828 10.719 1 92.81 151 MET B O 1
ATOM 2301 N N . PRO B 1 152 ? 10.375 12.156 9.617 1 88.5 152 PRO B N 1
ATOM 2302 C CA . PRO B 1 152 ? 11.109 13.328 10.102 1 88.5 152 PRO B CA 1
ATOM 2303 C C . PRO B 1 152 ? 10.586 14.633 9.492 1 88.5 152 PRO B C 1
ATOM 2305 O O . PRO B 1 152 ? 10.156 14.648 8.336 1 88.5 152 PRO B O 1
ATOM 2308 N N . VAL B 1 153 ? 10.719 15.727 10.227 1 90.19 153 VAL B N 1
ATOM 2309 C CA . VAL B 1 153 ? 10.375 17.062 9.75 1 90.19 153 VAL B CA 1
ATOM 2310 C C . VAL B 1 153 ? 11.625 17.938 9.734 1 90.19 153 VAL B C 1
ATOM 2312 O O . VAL B 1 153 ? 12.547 17.734 10.523 1 90.19 153 VAL B O 1
#

Sequence (306 aa):
MLRACLHPSVIMGSMSQCFQVGDLVLWHPTSRVAELFVRTSEAIAPTVGLPTGIAPVVADEYEIDLDTFTAFADALVHRYLSSSHTILRSLLEGFTATALVMVERAERSVPALTGTPTLDPRDLQVGPAGISPLGDAERLRALAEKHERAMPVMLRACLHPSVIMGSMSQCFQVGDLVLWHPTSRVAELFVRTSEAIAPTVGLPTGIAPVVADEYEIDLDTFTAFADALVHRYLSSSHTILRSLLEGFTATALVMVERAERSVPALTGTPTLDPRDLQVGPAGISPLGDAERLRALAEKHERAMPV

pLDDT: mean 87.72, std 17.31, range [21.53, 98.56]